Protein AF-A0A5N4C1U3-F1 (afdb_monomer)

Radius of gyration: 29.35 Å; Cα contacts (8 Å, |Δi|>4): 390; chains: 1; bounding box: 48×59×103 Å

Secondary structure (DSSP, 8-state):
-----TT---------PPPPP----------------------------------S--------SS--B---EEEEEEEEEES-TT-----S--THHHHHS-BTTB--SEEEEEEEEEESSTT--SBPPPPGGGTT--PPP---TT-BS-------EEEEEEEEEGGG-TTHHHHHHHH-S-GGG--TT-HHHHHHTEEEEETTB-TT-------TT-EEEEEEEE-SS--S-EEEE-TT--EEETTEEESEEEE-TTEEEEEEEE--S--

Structure (mmCIF, N/CA/C/O backbone):
data_AF-A0A5N4C1U3-F1
#
_entry.id   AF-A0A5N4C1U3-F1
#
loop_
_atom_site.group_PDB
_atom_site.id
_atom_site.type_symbol
_atom_site.label_atom_id
_atom_site.label_alt_id
_atom_site.label_comp_id
_atom_site.label_asym_id
_atom_site.label_entity_id
_atom_site.label_seq_id
_atom_site.pdbx_PDB_ins_code
_atom_site.Cartn_x
_atom_site.Cartn_y
_atom_site.Cartn_z
_atom_site.occupancy
_atom_site.B_iso_or_equiv
_atom_site.auth_seq_id
_atom_site.auth_comp_id
_atom_site.auth_asym_id
_atom_site.auth_atom_id
_atom_site.pdbx_PDB_model_num
ATOM 1 N N . MET A 1 1 ? -7.962 24.337 3.867 1.00 28.17 1 MET A N 1
ATOM 2 C CA . MET A 1 1 ? -8.362 24.777 2.516 1.00 28.17 1 MET A CA 1
ATOM 3 C C . MET A 1 1 ? -7.981 23.642 1.583 1.00 28.17 1 MET A C 1
ATOM 5 O O . MET A 1 1 ? -6.798 23.425 1.372 1.00 28.17 1 MET A O 1
ATOM 9 N N . ARG A 1 2 ? -8.961 22.810 1.222 1.00 26.81 2 ARG A N 1
ATOM 10 C CA . ARG A 1 2 ? -8.793 21.616 0.384 1.00 26.81 2 ARG A CA 1
ATOM 11 C C . ARG A 1 2 ? -8.806 22.108 -1.062 1.00 26.81 2 ARG A C 1
ATOM 13 O O . ARG A 1 2 ? -9.725 22.835 -1.423 1.00 26.81 2 ARG A O 1
ATOM 20 N N . VAL A 1 3 ? -7.782 21.794 -1.847 1.00 34.53 3 VAL A N 1
ATOM 21 C CA . VAL A 1 3 ? -7.851 21.981 -3.300 1.00 34.53 3 VAL A CA 1
ATOM 22 C C . VAL A 1 3 ? -8.666 20.801 -3.812 1.00 34.53 3 VAL A C 1
ATOM 24 O O . VAL A 1 3 ? -8.144 19.702 -3.968 1.00 34.53 3 VAL A O 1
ATOM 27 N N . GLU A 1 4 ? -9.976 20.992 -3.934 1.00 41.28 4 GLU A N 1
ATOM 28 C CA . GLU A 1 4 ? -10.825 20.060 -4.666 1.00 41.28 4 GLU A CA 1
ATOM 29 C C . GLU A 1 4 ? -10.414 20.142 -6.136 1.00 41.28 4 GLU A C 1
ATOM 31 O O . GLU A 1 4 ? -10.378 21.221 -6.726 1.00 41.28 4 GLU A O 1
ATOM 36 N N . VAL A 1 5 ? -10.101 18.995 -6.734 1.00 61.50 5 VAL A N 1
ATOM 37 C CA . VAL A 1 5 ? -9.910 18.834 -8.186 1.00 61.50 5 VAL A CA 1
ATOM 38 C C . VAL A 1 5 ? -11.283 18.880 -8.894 1.00 61.50 5 VAL A C 1
ATOM 40 O O . VAL A 1 5 ? -11.509 18.215 -9.902 1.00 61.50 5 VAL A O 1
ATOM 43 N N . ASP A 1 6 ? -12.231 19.637 -8.334 1.00 56.59 6 ASP A N 1
ATOM 44 C CA . ASP A 1 6 ? -13.615 19.715 -8.783 1.00 56.59 6 ASP A CA 1
ATOM 45 C C . ASP A 1 6 ? -13.677 20.527 -10.076 1.00 56.59 6 ASP A C 1
ATOM 47 O O . ASP A 1 6 ? -13.362 21.718 -10.115 1.00 56.59 6 ASP A O 1
ATOM 51 N N . GLY A 1 7 ? -14.074 19.855 -11.156 1.00 71.94 7 GLY A N 1
ATOM 52 C CA . GLY A 1 7 ? -14.301 20.462 -12.467 1.00 71.94 7 GLY A CA 1
ATOM 53 C C . GLY A 1 7 ? -13.163 20.318 -13.480 1.00 71.94 7 GLY A C 1
ATOM 54 O O . GLY A 1 7 ? -13.304 20.816 -14.595 1.00 71.94 7 GLY A O 1
ATOM 55 N N . MET A 1 8 ? -12.063 19.619 -13.165 1.00 82.94 8 MET A N 1
ATOM 56 C CA . MET A 1 8 ? -11.044 19.248 -14.167 1.00 82.94 8 MET A CA 1
ATOM 57 C C . MET A 1 8 ? -11.461 18.000 -14.963 1.00 82.94 8 MET A C 1
ATOM 59 O O . MET A 1 8 ? -10.734 17.012 -15.038 1.00 82.94 8 MET A O 1
ATOM 63 N N . GLU A 1 9 ? -12.647 18.045 -15.561 1.00 83.06 9 GLU A N 1
ATOM 64 C CA . GLU A 1 9 ? -13.173 17.006 -16.443 1.00 83.06 9 GLU A CA 1
ATOM 65 C C . GLU A 1 9 ? -13.474 17.598 -17.825 1.00 83.06 9 GLU A C 1
ATOM 67 O O . GLU A 1 9 ? -14.007 18.699 -17.954 1.00 83.06 9 GLU A O 1
ATOM 72 N N . ALA A 1 10 ? -13.106 16.882 -18.885 1.00 86.88 10 ALA A N 1
ATOM 73 C CA . ALA A 1 10 ? -13.387 17.287 -20.256 1.00 86.88 10 ALA A CA 1
ATOM 74 C C . ALA A 1 10 ? -13.701 16.058 -21.110 1.00 86.88 10 ALA A C 1
ATOM 76 O O . ALA A 1 10 ? -13.093 14.999 -20.954 1.00 86.88 10 ALA A O 1
ATOM 77 N N . TYR A 1 11 ? -14.642 16.209 -22.041 1.00 88.69 11 TYR A N 1
ATOM 78 C CA . TYR A 1 11 ? -15.015 15.150 -22.973 1.00 88.69 11 TYR A CA 1
ATOM 79 C C . TYR A 1 11 ? -14.155 15.235 -24.232 1.00 88.69 11 TYR A C 1
ATOM 81 O O . TYR A 1 11 ? -14.117 16.269 -24.898 1.00 88.69 11 TYR A O 1
ATOM 89 N N . VAL A 1 12 ? -13.505 14.129 -24.593 1.00 89.50 12 VAL A N 1
ATOM 90 C CA . VAL A 1 12 ? -12.783 13.996 -25.862 1.00 89.50 12 VAL A CA 1
ATOM 91 C C . VAL A 1 12 ? -13.618 13.129 -26.797 1.00 89.50 12 VAL A C 1
ATOM 93 O O . VAL A 1 12 ? -13.840 11.950 -26.525 1.00 89.50 12 VAL A O 1
ATOM 96 N N . LYS A 1 13 ? -14.095 13.712 -27.901 1.00 89.56 13 LYS A N 1
ATOM 97 C CA . LYS A 1 13 ? -14.778 12.978 -28.972 1.00 89.56 13 LYS A CA 1
ATOM 98 C C . LYS A 1 13 ? -13.782 12.696 -30.092 1.00 89.56 13 LYS A C 1
ATOM 100 O O . LYS A 1 13 ? -13.139 13.616 -30.587 1.00 89.56 13 LYS A O 1
ATOM 105 N N . VAL A 1 14 ? -13.667 11.431 -30.480 1.00 89.44 14 VAL A N 1
ATOM 106 C CA . VAL A 1 14 ? -12.820 10.995 -31.594 1.00 89.44 14 VAL A CA 1
ATOM 107 C C . VAL A 1 14 ? -13.739 10.585 -32.737 1.00 89.44 14 VAL A C 1
ATOM 109 O O . VAL A 1 14 ? -14.445 9.585 -32.634 1.00 89.44 14 VAL A O 1
ATOM 112 N N . ASP A 1 15 ? -13.744 11.379 -33.804 1.00 90.00 15 ASP A N 1
ATOM 113 C CA . ASP A 1 15 ? -14.470 11.094 -35.040 1.00 90.00 15 ASP A CA 1
ATOM 114 C C . ASP A 1 15 ? -13.480 10.665 -36.138 1.00 90.00 15 ASP A C 1
ATOM 116 O O . ASP A 1 15 ? -12.300 11.020 -36.104 1.00 90.00 15 ASP A O 1
ATOM 120 N N . SER A 1 16 ? -13.944 9.889 -37.121 1.00 87.12 16 SER A N 1
ATOM 121 C CA . SER A 1 16 ? -13.127 9.526 -38.282 1.00 87.12 16 SER A CA 1
ATOM 122 C C . SER A 1 16 ? -12.869 10.758 -39.148 1.00 87.12 16 SER A C 1
ATOM 124 O O . SER A 1 16 ? -13.790 11.290 -39.770 1.00 87.12 16 SER A O 1
ATOM 126 N N . CYS A 1 17 ? -11.616 11.203 -39.201 1.00 88.12 17 CYS A N 1
ATOM 127 C CA . CYS A 1 17 ? -11.210 12.270 -40.106 1.00 88.12 17 CYS A CA 1
ATOM 128 C C . CYS A 1 17 ? -11.168 11.743 -41.552 1.00 88.12 17 CYS A C 1
ATOM 130 O O . CYS A 1 17 ? -10.644 10.650 -41.777 1.00 88.12 17 CYS A O 1
ATOM 132 N N . PRO A 1 18 ? -11.699 12.485 -42.540 1.00 83.69 18 PRO A N 1
ATOM 133 C CA . PRO A 1 18 ? -11.511 12.140 -43.943 1.00 83.69 18 PRO A CA 1
ATOM 134 C C . PRO A 1 18 ? -10.024 12.242 -44.307 1.00 83.69 18 PRO A C 1
ATOM 136 O O . PRO A 1 18 ? -9.368 13.229 -43.980 1.00 83.69 18 PRO A O 1
ATOM 139 N N . GLU A 1 19 ? -9.497 11.223 -44.983 1.00 79.75 19 GLU A N 1
ATOM 140 C CA . GLU A 1 19 ? -8.141 11.263 -45.534 1.00 79.75 19 GLU A CA 1
ATOM 141 C C . GLU A 1 19 ? -8.098 12.249 -46.710 1.00 79.75 19 GLU A C 1
ATOM 143 O O . GLU A 1 19 ? -8.922 12.168 -47.628 1.00 79.75 19 GLU A O 1
ATOM 148 N N . GLU A 1 20 ? -7.150 13.190 -46.696 1.00 73.38 20 GLU A N 1
ATOM 149 C CA . GLU A 1 20 ? -6.953 14.092 -47.832 1.00 73.38 20 GLU A CA 1
ATOM 150 C C . GLU A 1 20 ? -6.524 13.290 -49.074 1.00 73.38 20 GLU A C 1
ATOM 152 O O . GLU A 1 20 ? -5.587 12.485 -49.009 1.00 73.38 20 GLU A O 1
ATOM 157 N N . PRO A 1 21 ? -7.188 13.477 -50.229 1.00 57.47 21 PRO A N 1
ATOM 158 C CA . PRO A 1 21 ? -6.850 12.737 -51.431 1.00 57.47 21 PRO A CA 1
ATOM 159 C C . PRO A 1 21 ? -5.461 13.144 -51.933 1.00 57.47 21 PRO A C 1
ATOM 161 O O . PRO A 1 21 ? -5.235 14.273 -52.364 1.00 57.47 21 PRO A O 1
ATOM 164 N N . GLN A 1 22 ? -4.537 12.184 -51.939 1.00 55.12 22 GLN A N 1
ATOM 165 C CA . GLN A 1 22 ? -3.232 12.314 -52.583 1.00 55.12 22 GLN A CA 1
ATOM 166 C C . GLN A 1 22 ? -3.423 12.534 -54.095 1.00 55.12 22 GLN A C 1
ATOM 168 O O . GLN A 1 22 ? -3.703 11.596 -54.849 1.00 55.12 22 GLN A O 1
ATOM 173 N N . LEU A 1 23 ? -3.267 13.778 -54.556 1.00 45.66 23 LEU A N 1
ATOM 174 C CA . LEU A 1 23 ? -3.213 14.126 -55.976 1.00 45.66 23 LEU A CA 1
ATOM 175 C C . LEU A 1 23 ? -1.967 13.487 -56.610 1.00 45.66 23 LEU A C 1
ATOM 177 O O . LEU A 1 23 ? -0.874 14.046 -56.600 1.00 45.66 23 LEU A O 1
ATOM 181 N N . ARG A 1 24 ? -2.124 12.296 -57.197 1.00 45.06 24 ARG A N 1
ATOM 182 C CA . ARG A 1 24 ? -1.114 11.720 -58.095 1.00 45.06 24 ARG A CA 1
ATOM 183 C C . ARG A 1 24 ? -1.105 12.505 -59.404 1.00 45.06 24 ARG A C 1
ATOM 185 O O . ARG A 1 24 ? -1.914 12.237 -60.293 1.00 45.06 24 ARG A O 1
ATOM 192 N N . ILE A 1 25 ? -0.169 13.439 -59.539 1.00 46.47 25 ILE A N 1
ATOM 193 C CA . ILE A 1 25 ? 0.163 14.038 -60.834 1.00 46.47 25 ILE A CA 1
ATOM 194 C C . ILE A 1 25 ? 0.703 12.914 -61.734 1.00 46.47 25 ILE A C 1
ATOM 196 O O . ILE A 1 25 ? 1.721 12.288 -61.439 1.00 46.47 25 ILE A O 1
ATOM 200 N N . LYS A 1 26 ? -0.028 12.595 -62.809 1.00 38.81 26 LYS A N 1
ATOM 201 C CA . LYS A 1 26 ? 0.444 11.700 -63.873 1.00 38.81 26 LYS A CA 1
ATOM 202 C C . LYS A 1 26 ? 1.467 12.462 -64.712 1.00 38.81 26 LYS A C 1
ATOM 204 O O . LYS A 1 26 ? 1.088 13.357 -65.459 1.00 38.81 26 LYS A O 1
ATOM 209 N N . ASN A 1 27 ? 2.734 12.068 -64.632 1.00 37.88 27 ASN A N 1
ATOM 210 C CA . ASN A 1 27 ? 3.750 12.515 -65.580 1.00 37.88 27 ASN A CA 1
ATOM 211 C C . ASN A 1 27 ? 3.499 11.834 -66.933 1.00 37.88 27 ASN A C 1
ATOM 213 O O . ASN A 1 27 ? 3.867 10.673 -67.123 1.00 37.88 27 ASN A O 1
ATOM 217 N N . ASN A 1 28 ? 2.859 12.544 -67.862 1.00 32.44 28 ASN A N 1
ATOM 218 C CA . ASN A 1 28 ? 2.955 12.209 -69.278 1.00 32.44 28 ASN A CA 1
ATOM 219 C C . ASN A 1 28 ? 4.316 12.699 -69.777 1.00 32.44 28 ASN A C 1
ATOM 221 O O . ASN A 1 28 ? 4.642 13.875 -69.648 1.00 32.44 28 ASN A O 1
ATOM 225 N N . LYS A 1 29 ? 5.113 11.766 -70.301 1.00 38.59 29 LYS A N 1
ATOM 226 C CA . LYS A 1 29 ? 6.326 12.064 -71.058 1.00 38.59 29 LYS A CA 1
ATOM 227 C C . LYS A 1 29 ? 5.945 12.759 -72.361 1.00 38.59 29 LYS A C 1
ATOM 229 O O . LYS A 1 29 ? 5.239 12.142 -73.152 1.00 38.59 29 LYS A O 1
ATOM 234 N N . GLU A 1 30 ? 6.506 13.934 -72.605 1.00 31.09 30 GLU A N 1
ATOM 235 C CA . GLU A 1 30 ? 6.914 14.357 -73.945 1.00 31.09 30 GLU A CA 1
ATOM 236 C C . GLU A 1 30 ? 8.349 14.891 -73.825 1.00 31.09 30 GLU A C 1
ATOM 238 O O . GLU A 1 30 ? 8.666 15.671 -72.929 1.00 31.09 30 GLU A O 1
ATOM 243 N N . GLU A 1 31 ? 9.231 14.313 -74.639 1.00 37.16 31 GLU A N 1
ATOM 244 C CA . GLU A 1 31 ? 10.640 14.666 -74.791 1.00 37.16 31 GLU A CA 1
ATOM 245 C C . GLU A 1 31 ? 10.731 15.897 -75.694 1.00 37.16 31 GLU A C 1
ATOM 247 O O . GLU A 1 31 ? 10.268 15.820 -76.827 1.00 37.16 31 GLU A O 1
ATOM 252 N N . GLU A 1 32 ? 11.376 16.976 -75.246 1.00 30.56 32 GLU A N 1
ATOM 253 C CA . GLU A 1 32 ? 12.033 17.930 -76.146 1.00 30.56 32 GLU A CA 1
ATOM 254 C C . GLU A 1 32 ? 13.378 18.355 -75.529 1.00 30.56 32 GLU A C 1
ATOM 256 O O . GLU A 1 32 ? 13.440 18.918 -74.435 1.00 30.56 32 GLU A O 1
ATOM 261 N N . ASP A 1 33 ? 14.455 17.994 -76.234 1.00 37.56 33 ASP A N 1
ATOM 262 C CA . ASP A 1 33 ? 15.837 18.447 -76.051 1.00 37.56 33 ASP A CA 1
ATOM 263 C C . ASP A 1 33 ? 15.935 19.970 -76.209 1.00 37.56 33 ASP A C 1
ATOM 265 O O . ASP A 1 33 ? 15.371 20.473 -77.169 1.00 37.56 33 ASP A O 1
ATOM 269 N N . TYR A 1 34 ? 16.705 20.672 -75.362 1.00 33.91 34 TYR A N 1
ATOM 270 C CA . TYR A 1 34 ? 17.645 21.749 -75.743 1.00 33.91 34 TYR A CA 1
ATOM 271 C C . TYR A 1 34 ? 18.548 22.139 -74.549 1.00 33.91 34 TYR A C 1
ATOM 273 O O . TYR A 1 34 ? 18.115 22.192 -73.400 1.00 33.91 34 TYR A O 1
ATOM 281 N N . ASP A 1 35 ? 19.824 22.378 -74.866 1.00 34.12 35 ASP A N 1
ATOM 282 C CA . ASP A 1 35 ? 20.960 22.710 -73.996 1.00 34.12 35 ASP A CA 1
ATOM 283 C C . ASP A 1 35 ? 20.818 24.005 -73.164 1.00 34.12 35 ASP A C 1
ATOM 285 O O . ASP A 1 35 ? 20.274 24.999 -73.638 1.00 34.12 35 ASP A O 1
ATOM 289 N N . GLY A 1 36 ? 21.513 24.035 -72.016 1.00 34.22 36 GLY A N 1
ATOM 290 C CA . GLY A 1 36 ? 22.283 25.216 -71.592 1.00 34.22 36 GLY A CA 1
ATOM 291 C C . GLY A 1 36 ? 21.704 26.123 -70.495 1.00 34.22 36 GLY A C 1
ATOM 292 O O . GLY A 1 36 ? 20.728 26.830 -70.695 1.00 34.22 36 GLY A O 1
ATOM 293 N N . ASP A 1 37 ? 22.454 26.181 -69.391 1.00 31.25 37 ASP A N 1
ATOM 294 C CA . ASP A 1 37 ? 22.725 27.350 -68.539 1.00 31.25 37 ASP A CA 1
ATOM 295 C C . ASP A 1 37 ? 21.648 27.921 -67.584 1.00 31.25 37 ASP A C 1
ATOM 297 O O . ASP A 1 37 ? 20.819 28.759 -67.901 1.00 31.25 37 ASP A O 1
ATOM 301 N N . THR A 1 38 ? 21.807 27.502 -66.326 1.00 40.22 38 THR A N 1
ATOM 302 C CA . THR A 1 38 ? 21.828 28.249 -65.051 1.00 40.22 38 THR A CA 1
ATOM 303 C C . THR A 1 38 ? 21.012 29.543 -64.801 1.00 40.22 38 THR A C 1
ATOM 305 O O . THR A 1 38 ? 21.300 30.607 -65.341 1.00 40.22 38 THR A O 1
ATOM 308 N N . TYR A 1 39 ? 20.202 29.422 -63.731 1.00 39.34 39 TYR A N 1
ATOM 309 C CA . TYR A 1 39 ? 19.549 30.393 -62.824 1.00 39.34 39 TYR A CA 1
ATOM 310 C C . TYR A 1 39 ? 18.286 31.113 -63.323 1.00 39.34 39 TYR A C 1
ATOM 312 O O . TYR A 1 39 ? 18.376 32.057 -64.099 1.00 39.34 39 TYR A O 1
ATOM 320 N N . ASP A 1 40 ? 17.130 30.760 -62.741 1.00 33.25 40 ASP A N 1
ATOM 321 C CA . ASP A 1 40 ? 15.952 31.636 -62.734 1.00 33.25 40 ASP A CA 1
ATOM 322 C C . ASP A 1 40 ? 15.196 31.613 -61.389 1.00 33.25 40 ASP A C 1
ATOM 324 O O . ASP A 1 40 ? 15.279 30.660 -60.608 1.00 33.25 40 ASP A O 1
ATOM 328 N N . SER A 1 41 ? 14.533 32.740 -61.142 1.00 36.09 41 SER A N 1
ATOM 329 C CA . SER A 1 41 ? 13.904 33.263 -59.929 1.00 36.09 41 SER A CA 1
ATOM 330 C C . SER A 1 41 ? 12.659 32.497 -59.456 1.00 36.09 41 SER A C 1
ATOM 332 O O . SER A 1 41 ? 11.854 32.033 -60.254 1.00 36.09 41 SER A O 1
ATOM 334 N N . ASP A 1 42 ? 12.496 32.484 -58.128 1.00 42.84 42 ASP A N 1
ATOM 335 C CA . ASP A 1 42 ? 11.257 32.544 -57.332 1.00 42.84 42 ASP A CA 1
ATOM 336 C C . ASP A 1 42 ? 10.021 31.712 -57.736 1.00 42.84 42 ASP A C 1
ATOM 338 O O . ASP A 1 42 ? 9.252 32.098 -58.611 1.00 42.84 42 ASP A O 1
ATOM 342 N N . MET A 1 43 ? 9.685 30.702 -56.920 1.00 36.75 43 MET A N 1
ATOM 343 C CA . MET A 1 43 ? 8.402 30.694 -56.194 1.00 36.75 43 MET A CA 1
ATOM 344 C C . MET A 1 43 ? 8.333 29.602 -55.116 1.00 36.75 43 MET A C 1
ATOM 346 O O . MET A 1 43 ? 8.891 28.514 -55.247 1.00 36.75 43 MET A O 1
ATOM 350 N N . ASP A 1 44 ? 7.624 29.952 -54.046 1.00 42.97 44 ASP A N 1
ATOM 351 C CA . ASP A 1 44 ? 7.405 29.242 -52.789 1.00 42.97 44 ASP A CA 1
ATOM 352 C C . ASP A 1 44 ? 7.186 27.724 -52.893 1.00 42.97 44 ASP A C 1
ATOM 354 O O . ASP A 1 44 ? 6.201 27.251 -53.462 1.00 42.97 44 ASP A O 1
ATOM 358 N N . VAL A 1 45 ? 8.022 26.956 -52.186 1.00 31.52 45 VAL A N 1
ATOM 359 C CA . VAL A 1 45 ? 7.642 25.614 -51.728 1.00 31.52 45 VAL A CA 1
ATOM 360 C C . VAL A 1 45 ? 7.245 25.714 -50.266 1.00 31.52 45 VAL A C 1
ATOM 362 O O . VAL A 1 45 ? 8.072 25.747 -49.353 1.00 31.52 45 VAL A O 1
ATOM 365 N N . VAL A 1 46 ? 5.932 25.763 -50.073 1.00 30.70 46 VAL A N 1
ATOM 366 C CA . VAL A 1 46 ? 5.258 25.619 -48.792 1.00 30.70 46 VAL A CA 1
ATOM 367 C C . VAL A 1 46 ? 5.654 24.269 -48.188 1.00 30.70 46 VAL A C 1
ATOM 369 O O . VAL A 1 46 ? 5.244 23.212 -48.662 1.00 30.70 46 VAL A O 1
ATOM 372 N N . LYS A 1 47 ? 6.482 24.305 -47.143 1.00 32.94 47 LYS A N 1
ATOM 373 C CA . LYS A 1 47 ? 6.799 23.148 -46.305 1.00 32.94 47 LYS A CA 1
ATOM 374 C C . LYS A 1 47 ? 5.839 23.153 -45.118 1.00 32.94 47 LYS A C 1
ATOM 376 O O . LYS A 1 47 ? 6.009 23.945 -44.197 1.00 32.94 47 LYS A O 1
ATOM 381 N N . PHE A 1 48 ? 4.858 22.260 -45.133 1.00 34.59 48 PHE A N 1
ATOM 382 C CA . PHE A 1 48 ? 4.117 21.881 -43.932 1.00 34.59 48 PHE A CA 1
ATOM 383 C C . PHE A 1 48 ? 4.182 20.366 -43.771 1.00 34.59 48 PHE A C 1
ATOM 385 O O . PHE A 1 48 ? 3.193 19.673 -43.960 1.00 34.59 48 PHE A O 1
ATOM 392 N N . ASP A 1 49 ? 5.356 19.868 -43.392 1.00 41.31 49 ASP A N 1
ATOM 393 C CA . ASP A 1 49 ? 5.417 18.658 -42.580 1.00 41.31 49 ASP A CA 1
ATOM 394 C C . ASP A 1 49 ? 5.587 19.143 -41.144 1.00 41.31 49 ASP A C 1
ATOM 396 O O . ASP A 1 49 ? 6.668 19.560 -40.729 1.00 41.31 49 ASP A O 1
ATOM 400 N N . GLY A 1 50 ? 4.472 19.208 -40.415 1.00 38.06 50 GLY A N 1
ATOM 401 C CA . GLY A 1 50 ? 4.509 19.434 -38.980 1.00 38.06 50 GLY A CA 1
ATOM 402 C C . GLY A 1 50 ? 5.273 18.285 -38.335 1.00 38.06 50 GLY A C 1
ATOM 403 O O . GLY A 1 50 ? 4.851 17.135 -38.436 1.00 38.06 50 GLY A O 1
ATOM 404 N N . ASP A 1 51 ? 6.387 18.610 -37.681 1.00 43.00 51 ASP A N 1
ATOM 405 C CA . ASP A 1 51 ? 7.156 17.724 -36.809 1.00 43.00 51 ASP A CA 1
ATOM 406 C C . ASP A 1 51 ? 6.284 17.249 -35.627 1.00 43.00 51 ASP A C 1
ATOM 408 O O . ASP A 1 51 ? 6.443 17.671 -34.483 1.00 43.00 51 ASP A O 1
ATOM 412 N N . SER A 1 52 ? 5.340 16.341 -35.871 1.00 45.75 52 SER A N 1
ATOM 413 C CA . SER A 1 52 ? 4.927 15.395 -34.846 1.00 45.75 52 SER A CA 1
ATOM 414 C C . SER A 1 52 ? 5.932 14.258 -34.914 1.00 45.75 52 SER A C 1
ATOM 416 O O . SER A 1 52 ? 5.857 13.415 -35.812 1.00 45.75 52 SER A O 1
ATOM 418 N N . ALA A 1 53 ? 6.908 14.264 -34.004 1.00 46.03 53 ALA A N 1
ATOM 419 C CA . ALA A 1 53 ? 7.793 13.124 -33.815 1.00 46.03 53 ALA A CA 1
ATOM 420 C C . ALA A 1 53 ? 6.934 11.843 -33.835 1.00 46.03 53 ALA A C 1
ATOM 422 O O . ALA A 1 53 ? 5.949 11.778 -33.088 1.00 46.03 53 ALA A O 1
ATOM 423 N N . PRO A 1 54 ? 7.230 10.856 -34.703 1.00 45.75 54 PRO A N 1
ATOM 424 C CA . PRO A 1 54 ? 6.456 9.625 -34.731 1.00 45.75 54 PRO A CA 1
ATOM 425 C C . PRO A 1 54 ? 6.462 9.029 -33.320 1.00 45.75 54 PRO A C 1
ATOM 427 O O . PRO A 1 54 ? 7.464 9.192 -32.611 1.00 45.75 54 PRO A O 1
ATOM 430 N N . PRO A 1 55 ? 5.382 8.357 -32.878 1.00 41.62 55 PRO A N 1
ATOM 431 C CA . PRO A 1 55 ? 5.367 7.738 -31.563 1.00 41.62 55 PRO A CA 1
ATOM 432 C C . PRO A 1 55 ? 6.615 6.862 -31.442 1.00 41.62 55 PRO A C 1
ATOM 434 O O . PRO A 1 55 ? 6.794 5.903 -32.192 1.00 41.62 55 PRO A O 1
ATOM 437 N N . PHE A 1 56 ? 7.510 7.225 -30.520 1.00 45.88 56 PHE A N 1
ATOM 438 C CA . PHE A 1 56 ? 8.842 6.619 -30.406 1.00 45.88 56 PHE A CA 1
ATOM 439 C C . PHE A 1 56 ? 8.795 5.154 -29.939 1.00 45.88 56 PHE A C 1
ATOM 441 O O . PHE A 1 56 ? 9.826 4.505 -29.774 1.00 45.88 56 PHE A O 1
ATOM 448 N N . ILE A 1 57 ? 7.597 4.593 -29.774 1.00 42.69 57 ILE A N 1
ATOM 449 C CA . ILE A 1 57 ? 7.384 3.164 -29.607 1.00 42.69 57 ILE A CA 1
ATOM 450 C C . ILE A 1 57 ? 7.286 2.535 -31.002 1.00 42.69 57 ILE A C 1
ATOM 452 O O . ILE A 1 57 ? 6.215 2.146 -31.467 1.00 42.69 57 ILE A O 1
ATOM 456 N N . GLN A 1 58 ? 8.427 2.399 -31.682 1.00 39.16 58 GLN A N 1
ATOM 457 C CA . GLN A 1 58 ? 8.532 1.411 -32.752 1.00 39.16 58 GLN A CA 1
ATOM 458 C C . GLN A 1 58 ? 8.437 0.025 -32.109 1.00 39.16 58 GLN A C 1
ATOM 460 O O . GLN A 1 58 ? 9.450 -0.570 -31.737 1.00 39.16 58 GLN A O 1
ATOM 465 N N . ILE A 1 59 ? 7.217 -0.503 -31.985 1.00 44.00 59 ILE A N 1
ATOM 466 C CA . ILE A 1 59 ? 6.999 -1.927 -31.737 1.00 44.00 59 ILE A CA 1
ATOM 467 C C . ILE A 1 59 ? 7.481 -2.645 -33.000 1.00 44.00 59 ILE A C 1
ATOM 469 O O . ILE A 1 59 ? 6.704 -2.953 -33.902 1.00 44.00 59 ILE A O 1
ATOM 473 N N . ARG A 1 60 ? 8.792 -2.890 -33.110 1.00 42.56 60 ARG A N 1
ATOM 474 C CA . ARG A 1 60 ? 9.273 -3.937 -34.006 1.00 42.56 60 ARG A CA 1
ATOM 475 C C . ARG A 1 60 ? 8.643 -5.199 -33.457 1.00 42.56 60 ARG A C 1
ATOM 477 O O . ARG A 1 60 ? 8.939 -5.582 -32.330 1.00 42.56 60 ARG A O 1
ATOM 484 N N . SER A 1 61 ? 7.717 -5.768 -34.213 1.00 44.31 61 SER A N 1
ATOM 485 C CA . SER A 1 61 ? 6.986 -6.985 -33.896 1.00 44.31 61 SER A CA 1
ATOM 486 C C . SER A 1 61 ? 7.944 -8.171 -33.776 1.00 44.31 61 SER A C 1
ATOM 488 O O . SER A 1 61 ? 7.961 -9.084 -34.590 1.00 44.31 61 SER A O 1
ATOM 490 N N . VAL A 1 62 ? 8.727 -8.205 -32.703 1.00 48.16 62 VAL A N 1
ATOM 491 C CA . VAL A 1 62 ? 9.223 -9.449 -32.130 1.00 48.16 62 VAL A CA 1
ATOM 492 C C . VAL A 1 62 ? 8.107 -9.941 -31.216 1.00 48.16 62 VAL A C 1
ATOM 494 O O . VAL A 1 62 ? 8.250 -10.013 -30.001 1.00 48.16 62 VAL A O 1
ATOM 497 N N . ALA A 1 63 ? 6.939 -10.201 -31.810 1.00 49.75 63 ALA A N 1
ATOM 498 C CA . ALA A 1 63 ? 5.890 -10.927 -31.120 1.00 49.75 63 ALA A CA 1
ATOM 499 C C . ALA A 1 63 ? 6.516 -12.241 -30.641 1.00 49.75 63 ALA A C 1
ATOM 501 O O . ALA A 1 63 ? 7.185 -12.928 -31.426 1.00 49.75 63 ALA A O 1
ATOM 502 N N . LYS A 1 64 ? 6.348 -12.578 -29.356 1.00 53.03 64 LYS A N 1
ATOM 503 C CA . LYS A 1 64 ? 6.697 -13.912 -28.858 1.00 53.03 64 LYS A CA 1
ATOM 504 C C . LYS A 1 64 ? 6.138 -14.933 -29.847 1.00 53.03 64 LYS A C 1
ATOM 506 O O . LYS A 1 64 ? 4.949 -14.909 -30.152 1.00 53.03 64 LYS A O 1
ATOM 511 N N . LYS A 1 65 ? 6.992 -15.829 -30.359 1.00 59.81 65 LYS A N 1
ATOM 512 C CA . LYS A 1 65 ? 6.577 -16.866 -31.326 1.00 59.81 65 LYS A CA 1
ATOM 513 C C . LYS A 1 65 ? 5.405 -17.710 -30.808 1.00 59.81 65 LYS A C 1
ATOM 515 O O . LYS A 1 65 ? 4.648 -18.241 -31.613 1.00 59.81 65 LYS A O 1
ATOM 520 N N . HIS A 1 66 ? 5.257 -17.809 -29.484 1.00 65.44 66 HIS A N 1
ATOM 521 C CA . HIS A 1 66 ? 4.159 -18.494 -28.815 1.00 65.44 66 HIS A CA 1
ATOM 522 C C . HIS A 1 66 ? 3.678 -17.657 -27.619 1.00 65.44 66 HIS A C 1
ATOM 524 O O . HIS A 1 66 ? 4.435 -17.532 -26.652 1.00 65.44 66 HIS A O 1
ATOM 530 N N . PRO A 1 67 ? 2.463 -17.083 -27.660 1.00 64.50 67 PRO A N 1
ATOM 531 C CA . PRO A 1 67 ? 1.871 -16.462 -26.482 1.00 64.50 67 PRO A CA 1
ATOM 532 C C . PRO A 1 67 ? 1.625 -17.544 -25.427 1.00 64.50 67 PRO A C 1
ATOM 534 O O . PRO A 1 67 ? 1.125 -18.627 -25.744 1.00 64.50 67 PRO A O 1
ATOM 537 N N . LYS A 1 68 ? 2.005 -17.277 -24.176 1.00 66.94 68 LYS A N 1
ATOM 538 C CA . LYS A 1 68 ? 1.802 -18.214 -23.066 1.00 66.94 68 LYS A CA 1
ATOM 539 C C . LYS A 1 68 ? 0.638 -17.738 -22.203 1.00 66.94 68 LYS A C 1
ATOM 541 O O . LYS A 1 68 ? 0.665 -16.619 -21.701 1.00 66.94 68 LYS A O 1
ATOM 546 N N . THR A 1 69 ? -0.358 -18.597 -22.015 1.00 71.38 69 THR A N 1
ATOM 547 C CA . THR A 1 69 ? -1.439 -18.376 -21.047 1.00 71.38 69 THR A CA 1
ATOM 548 C C . THR A 1 69 ? -1.000 -18.902 -19.689 1.00 71.38 69 THR A C 1
ATOM 550 O O . THR A 1 69 ? -0.556 -20.047 -19.587 1.00 71.38 69 THR A O 1
ATOM 553 N N . TRP A 1 70 ? -1.124 -18.078 -18.653 1.00 70.44 70 TRP A N 1
ATOM 554 C CA . TRP A 1 70 ? -0.913 -18.498 -17.271 1.00 70.44 70 TRP A CA 1
ATOM 555 C C . TRP A 1 70 ? -2.225 -18.396 -16.503 1.00 70.44 70 TRP A C 1
ATOM 557 O O . TRP A 1 70 ? -3.035 -17.512 -16.769 1.00 70.44 70 TRP A O 1
ATOM 567 N N . VAL A 1 71 ? -2.443 -19.329 -15.579 1.00 77.62 71 VAL A N 1
ATOM 568 C CA . VAL A 1 71 ? -3.672 -19.422 -14.785 1.00 77.62 71 VAL A CA 1
ATOM 569 C C . VAL A 1 71 ? -3.326 -19.130 -13.334 1.00 77.62 71 VAL A C 1
ATOM 571 O O . VAL A 1 71 ? -2.377 -19.711 -12.813 1.00 77.62 71 VAL A O 1
ATOM 574 N N . HIS A 1 72 ? -4.096 -18.235 -12.716 1.00 81.12 72 HIS A N 1
ATOM 575 C CA . HIS A 1 72 ? -3.917 -17.786 -11.336 1.00 81.12 72 HIS A CA 1
ATOM 576 C C . HIS A 1 72 ? -5.233 -17.871 -10.597 1.00 81.12 72 HIS A C 1
ATOM 578 O O . HIS A 1 72 ? -6.264 -17.427 -11.106 1.00 81.12 72 HIS A O 1
ATOM 584 N N . TYR A 1 73 ? -5.184 -18.412 -9.388 1.00 87.75 73 TYR A N 1
ATOM 585 C CA . TYR A 1 73 ? -6.343 -18.534 -8.520 1.00 87.75 73 TYR A CA 1
ATOM 586 C C . TYR A 1 73 ? -6.174 -17.525 -7.395 1.00 87.75 73 TYR A C 1
ATOM 588 O O . TYR A 1 73 ? -5.345 -17.703 -6.510 1.00 87.75 73 TYR A O 1
ATOM 596 N N . ILE A 1 74 ? -6.906 -16.416 -7.469 1.00 91.06 74 ILE A N 1
ATOM 597 C CA . ILE A 1 74 ? -6.809 -15.329 -6.494 1.00 91.06 74 ILE A CA 1
ATOM 598 C C . ILE A 1 74 ? -8.173 -15.154 -5.847 1.00 91.06 74 ILE A C 1
ATOM 600 O O . ILE A 1 74 ? -9.178 -15.012 -6.544 1.00 91.06 74 ILE A O 1
ATOM 604 N N . ALA A 1 75 ? -8.200 -15.149 -4.520 1.00 92.88 75 ALA A N 1
ATOM 605 C CA . ALA A 1 75 ? -9.398 -14.879 -3.740 1.00 92.88 75 ALA A CA 1
ATOM 606 C C . ALA A 1 75 ? -9.171 -13.689 -2.805 1.00 92.88 75 ALA A C 1
ATOM 608 O O . ALA A 1 75 ? -8.045 -13.417 -2.384 1.00 92.88 75 ALA A O 1
ATOM 609 N N . ALA A 1 76 ? -10.248 -12.968 -2.502 1.00 94.12 76 ALA A N 1
ATOM 610 C CA . ALA A 1 76 ? -10.247 -11.936 -1.478 1.00 94.12 76 ALA A CA 1
ATOM 611 C C . ALA A 1 76 ? -10.593 -12.585 -0.132 1.00 94.12 76 ALA A C 1
ATOM 613 O O . ALA A 1 76 ? -11.649 -13.205 -0.009 1.00 94.12 76 ALA A O 1
ATOM 614 N N . GLU A 1 77 ? -9.711 -12.456 0.856 1.00 92.75 77 GLU A N 1
ATOM 615 C CA . GLU A 1 77 ? -9.876 -13.074 2.172 1.00 92.75 77 GLU A CA 1
ATOM 616 C C . GLU A 1 77 ? -9.771 -12.057 3.292 1.00 92.75 77 GLU A C 1
ATOM 618 O O . GLU A 1 77 ? -8.930 -11.158 3.255 1.00 92.75 77 GLU A O 1
ATOM 623 N N . GLU A 1 78 ? -10.619 -12.225 4.301 1.00 95.12 78 GLU A N 1
ATOM 624 C CA . GLU A 1 78 ? -10.594 -11.411 5.508 1.00 95.12 78 GLU A CA 1
ATOM 625 C C . GLU A 1 78 ? -9.530 -11.935 6.476 1.00 95.12 78 GLU A C 1
ATOM 627 O O . GLU A 1 78 ? -9.529 -13.111 6.840 1.00 95.12 78 GLU A O 1
ATOM 632 N N . GLU A 1 79 ? -8.635 -11.059 6.920 1.00 92.56 79 GLU A N 1
ATOM 633 C CA . GLU A 1 79 ? -7.546 -11.388 7.834 1.00 92.56 79 GLU A CA 1
ATOM 634 C C . GLU A 1 79 ? -7.284 -10.229 8.800 1.00 92.56 79 GLU A C 1
ATOM 636 O O . GLU A 1 79 ? -7.449 -9.053 8.462 1.00 92.56 79 GLU A O 1
ATOM 641 N N . ASP A 1 80 ? -6.858 -10.562 10.018 1.00 94.69 80 ASP A N 1
ATOM 642 C CA . ASP A 1 80 ? -6.387 -9.569 10.977 1.00 94.69 80 ASP A CA 1
ATOM 643 C C . ASP A 1 80 ? -4.964 -9.146 10.606 1.00 94.69 80 ASP A C 1
ATOM 645 O O . ASP A 1 80 ? -4.007 -9.907 10.758 1.00 94.69 80 ASP A O 1
ATOM 649 N N . TRP A 1 81 ? -4.824 -7.915 10.134 1.00 95.12 81 TRP A N 1
ATOM 650 C CA . TRP A 1 81 ? -3.556 -7.322 9.754 1.00 95.12 81 TRP A CA 1
ATOM 651 C C . TRP A 1 81 ? -2.923 -6.580 10.934 1.00 95.12 81 TRP A C 1
ATOM 653 O O . TRP A 1 81 ? -3.536 -5.685 11.520 1.00 95.12 81 TRP A O 1
ATOM 663 N N . ASP A 1 82 ? -1.685 -6.939 11.276 1.00 93.88 82 ASP A N 1
ATOM 664 C CA . ASP A 1 82 ? -0.855 -6.202 12.232 1.00 93.88 82 ASP A CA 1
ATOM 665 C C . ASP A 1 82 ? 0.136 -5.326 11.464 1.00 93.88 82 ASP A C 1
ATOM 667 O O . ASP A 1 82 ? 1.023 -5.831 10.777 1.00 93.88 82 ASP A O 1
ATOM 671 N N . TYR A 1 83 ? -0.001 -4.008 11.595 1.00 92.94 83 TYR A N 1
ATOM 672 C CA . TYR A 1 83 ? 0.880 -3.048 10.931 1.00 92.94 83 TYR A CA 1
ATOM 673 C C . TYR A 1 83 ? 2.308 -3.036 11.503 1.00 92.94 83 TYR A C 1
ATOM 675 O O . TYR A 1 83 ? 3.235 -2.563 10.840 1.00 92.94 83 TYR A O 1
ATOM 683 N N . ALA A 1 84 ? 2.511 -3.518 12.732 1.00 91.38 84 ALA A N 1
ATOM 684 C CA . ALA A 1 84 ? 3.803 -3.465 13.409 1.00 91.38 84 ALA A CA 1
ATOM 685 C C . ALA A 1 84 ? 4.109 -4.751 14.197 1.00 91.38 84 ALA A C 1
ATOM 687 O O . ALA A 1 84 ? 4.238 -4.707 15.429 1.00 91.38 84 ALA A O 1
ATOM 688 N N . PRO A 1 85 ? 4.272 -5.898 13.510 1.00 88.38 85 PRO A N 1
ATOM 689 C CA . PRO A 1 85 ? 4.477 -7.192 14.161 1.00 88.38 85 PRO A CA 1
ATOM 690 C C . PRO A 1 85 ? 5.827 -7.281 14.890 1.00 88.38 85 PRO A C 1
ATOM 692 O O . PRO A 1 85 ? 5.928 -7.932 15.928 1.00 88.38 85 PRO A O 1
ATOM 695 N N . SER A 1 86 ? 6.861 -6.604 14.384 1.00 80.00 86 SER A N 1
ATOM 696 C CA . SER A 1 86 ? 8.217 -6.594 14.954 1.00 80.00 86 SER A CA 1
ATOM 697 C C . SER A 1 86 ? 8.446 -5.478 15.980 1.00 80.00 86 SER A C 1
ATOM 699 O O . SER A 1 86 ? 9.453 -5.482 16.688 1.00 80.00 86 SER A O 1
ATOM 701 N N . SER A 1 87 ? 7.513 -4.529 16.119 1.00 70.88 87 SER A N 1
ATOM 702 C CA . SER A 1 87 ? 7.667 -3.429 17.067 1.00 70.88 87 SER A CA 1
ATOM 703 C C . SER A 1 87 ? 7.207 -3.807 18.472 1.00 70.88 87 SER A C 1
ATOM 705 O O . SER A 1 87 ? 6.021 -4.035 18.719 1.00 70.88 87 SER A O 1
ATOM 707 N N . LEU A 1 88 ? 8.106 -3.697 19.446 1.00 64.00 88 LEU A N 1
ATOM 708 C CA . LEU A 1 88 ? 7.727 -3.675 20.859 1.00 64.00 88 LEU A CA 1
ATOM 709 C C . LEU A 1 88 ? 6.939 -2.385 21.160 1.00 64.00 88 LEU A C 1
ATOM 711 O O . LEU A 1 88 ? 7.258 -1.317 20.631 1.00 64.00 88 LEU A O 1
ATOM 715 N N . THR A 1 89 ? 5.867 -2.478 21.952 1.00 57.16 89 THR A N 1
ATOM 716 C CA . THR A 1 89 ? 5.149 -1.306 22.485 1.00 57.16 89 THR A CA 1
ATOM 717 C C . THR A 1 89 ? 6.107 -0.518 23.380 1.00 57.16 89 THR A C 1
ATOM 719 O O . THR A 1 89 ? 6.450 -0.987 24.465 1.00 57.16 89 THR A O 1
ATOM 722 N N . SER A 1 90 ? 6.567 0.656 22.947 1.00 53.97 90 SER A N 1
ATOM 723 C CA . SER A 1 90 ? 7.343 1.558 23.804 1.00 53.97 90 SER A CA 1
ATOM 724 C C . SER A 1 90 ? 6.403 2.371 24.697 1.00 53.97 90 SER A C 1
ATOM 726 O O . SER A 1 90 ? 5.395 2.895 24.220 1.00 53.97 90 SER A O 1
ATOM 728 N N . SER A 1 91 ? 6.753 2.499 25.979 1.00 55.03 91 SER A N 1
ATOM 729 C CA . SER A 1 91 ? 6.043 3.309 26.981 1.00 55.03 91 SER A CA 1
ATOM 730 C C . SER A 1 91 ? 6.257 4.818 26.836 1.00 55.03 91 SER A C 1
ATOM 732 O O . SER A 1 91 ? 5.651 5.589 27.574 1.00 55.03 91 SER A O 1
ATOM 734 N N . ASP A 1 92 ? 7.128 5.249 25.926 1.00 52.88 92 ASP A N 1
ATOM 735 C CA . ASP A 1 92 ? 7.468 6.658 25.773 1.00 52.88 92 ASP A CA 1
ATOM 736 C C . ASP A 1 92 ? 6.472 7.381 24.873 1.00 52.88 92 ASP A C 1
ATOM 738 O O . ASP A 1 92 ? 6.009 6.822 23.876 1.00 52.88 92 ASP A O 1
ATOM 742 N N . GLY A 1 93 ? 6.200 8.649 25.201 1.00 60.06 93 GLY A N 1
ATOM 743 C CA . GLY A 1 93 ? 5.345 9.601 24.474 1.00 60.06 93 GLY A CA 1
ATOM 744 C C . GLY A 1 93 ? 5.805 9.946 23.049 1.00 60.06 93 GLY A C 1
ATOM 745 O O . GLY A 1 93 ? 5.594 11.055 22.571 1.00 60.06 93 GLY A O 1
ATOM 746 N N . SER A 1 94 ? 6.454 9.003 22.371 1.00 71.44 94 SER A N 1
ATOM 747 C CA . SER A 1 94 ? 6.723 9.005 20.945 1.00 71.44 94 SER A CA 1
ATOM 748 C C . SER A 1 94 ? 5.413 8.970 20.164 1.00 71.44 94 SER A C 1
ATOM 750 O O . SER A 1 94 ? 4.482 8.238 20.513 1.00 71.44 94 SER A O 1
ATOM 752 N N . TYR A 1 95 ? 5.375 9.710 19.057 1.00 79.00 95 TYR A N 1
ATOM 753 C CA . TYR A 1 95 ? 4.303 9.707 18.060 1.00 79.00 95 TYR A CA 1
ATOM 754 C C . TYR A 1 95 ? 3.851 8.290 17.653 1.00 79.00 95 TYR A C 1
ATOM 756 O O . TYR A 1 95 ? 2.675 8.071 17.394 1.00 79.00 95 TYR A O 1
ATOM 764 N N . LYS A 1 96 ? 4.751 7.299 17.694 1.00 84.69 96 LYS A N 1
ATOM 765 C CA . LYS A 1 96 ? 4.474 5.876 17.440 1.00 84.69 96 LYS A CA 1
ATOM 766 C C . LYS A 1 96 ? 3.418 5.271 18.377 1.00 84.69 96 LYS A C 1
ATOM 768 O O . LYS A 1 96 ? 2.633 4.422 17.960 1.00 84.69 96 LYS A O 1
ATOM 773 N N . SER A 1 97 ? 3.374 5.715 19.634 1.00 84.69 97 SER A N 1
ATOM 774 C CA . SER A 1 97 ? 2.411 5.231 20.634 1.00 84.69 97 SER A CA 1
ATOM 775 C C . SER A 1 97 ? 0.964 5.601 20.296 1.00 84.69 97 SER A C 1
ATOM 777 O O . SER A 1 97 ? 0.055 4.857 20.657 1.00 84.69 97 SER A O 1
ATOM 779 N N . LEU A 1 98 ? 0.749 6.707 19.572 1.00 86.19 98 LEU A N 1
ATOM 780 C CA . LEU A 1 98 ? -0.577 7.144 19.130 1.00 86.19 98 LEU A CA 1
ATOM 781 C C . LEU A 1 98 ? -1.228 6.107 18.208 1.00 86.19 98 LEU A C 1
ATOM 783 O O . LEU A 1 98 ? -2.406 5.814 18.370 1.00 86.19 98 LEU A O 1
ATOM 787 N N . TYR A 1 99 ? -0.441 5.534 17.297 1.00 87.75 99 TYR A N 1
ATOM 788 C CA . TYR A 1 99 ? -0.914 4.599 16.276 1.00 87.75 99 TYR A CA 1
ATOM 789 C C . TYR A 1 99 ? -0.824 3.134 16.721 1.00 87.75 99 TYR A C 1
ATOM 791 O O . TYR A 1 99 ? -1.636 2.318 16.309 1.00 87.75 99 TYR A O 1
ATOM 799 N N . LEU A 1 100 ? 0.167 2.760 17.544 1.00 88.12 100 LEU A N 1
ATOM 800 C CA . LEU A 1 100 ? 0.427 1.344 17.846 1.00 88.12 100 LEU A CA 1
ATOM 801 C C . LEU A 1 100 ? -0.157 0.828 19.158 1.00 88.12 100 LEU A C 1
ATOM 803 O O . LEU A 1 100 ? -0.325 -0.390 19.293 1.00 88.12 100 LEU A O 1
ATOM 807 N N . ASN A 1 101 ? -0.384 1.700 20.141 1.00 87.31 101 ASN A N 1
ATOM 808 C CA . ASN 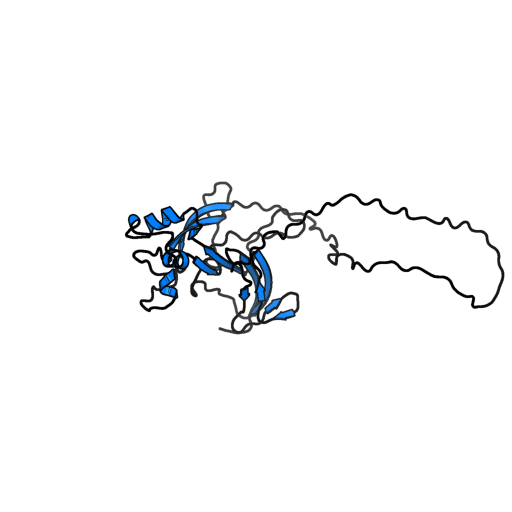A 1 101 ? -0.820 1.267 21.462 1.00 87.31 101 ASN A CA 1
ATOM 809 C C . ASN A 1 101 ? -2.346 1.234 21.528 1.00 87.31 101 ASN A C 1
ATOM 811 O O . ASN A 1 101 ? -3.021 2.219 21.233 1.00 87.31 101 ASN A O 1
ATOM 815 N N . ASN A 1 102 ? -2.877 0.105 21.987 1.00 86.25 102 ASN A N 1
ATOM 816 C CA . ASN A 1 102 ? -4.286 -0.020 22.323 1.00 86.25 102 ASN A CA 1
ATOM 817 C C . ASN A 1 102 ? -4.591 0.881 23.528 1.00 86.25 102 ASN A C 1
ATOM 819 O O . ASN A 1 102 ? -3.869 0.867 24.528 1.00 86.25 102 ASN A O 1
ATOM 823 N N . GLY A 1 103 ? -5.663 1.660 23.432 1.00 81.06 103 GLY A N 1
ATOM 824 C CA . GLY A 1 1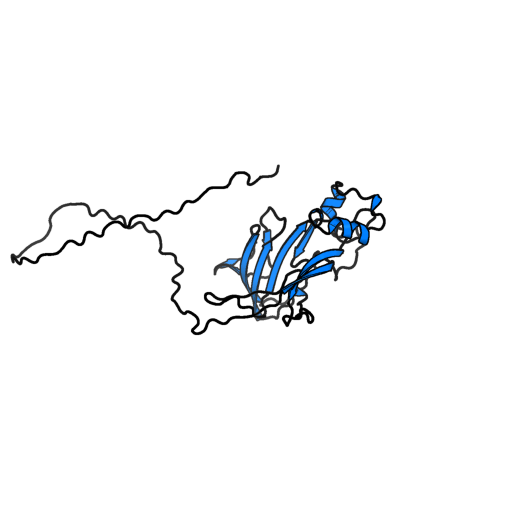03 ? -6.099 2.579 24.480 1.00 81.06 103 GLY A CA 1
ATOM 825 C C . GLY A 1 103 ? -7.613 2.530 24.680 1.00 81.06 103 GLY A C 1
ATOM 826 O O . GLY A 1 103 ? -8.311 1.854 23.926 1.00 81.06 103 GLY A O 1
ATOM 827 N N . PRO A 1 104 ? -8.156 3.269 25.665 1.00 82.00 104 PRO A N 1
ATOM 828 C CA . PRO A 1 104 ? -9.601 3.310 25.916 1.00 82.00 104 PRO A CA 1
ATOM 829 C C . PRO A 1 104 ? -10.416 3.765 24.698 1.00 82.00 104 PRO A C 1
ATOM 831 O O . PRO A 1 104 ? -11.554 3.344 24.529 1.00 82.00 104 PRO A O 1
ATOM 834 N N . GLN A 1 105 ? -9.814 4.610 23.858 1.00 84.00 105 GLN A N 1
ATOM 835 C CA . GLN A 1 105 ? -10.392 5.169 22.638 1.00 84.00 105 GLN A CA 1
ATOM 836 C C . GLN A 1 105 ? -9.456 4.962 21.439 1.00 84.00 105 GLN A C 1
ATOM 838 O O . GLN A 1 105 ? -9.411 5.802 20.558 1.00 84.00 105 GLN A O 1
ATOM 843 N N . ARG A 1 106 ? -8.630 3.906 21.411 1.00 88.62 106 ARG A N 1
ATOM 844 C CA . ARG A 1 106 ? -7.695 3.663 20.294 1.00 88.62 106 ARG A CA 1
ATOM 845 C C . ARG A 1 106 ? -7.617 2.181 19.972 1.00 88.62 106 ARG A C 1
ATOM 847 O O . ARG A 1 106 ? -7.349 1.381 20.870 1.00 88.62 106 ARG A O 1
ATOM 854 N N . ILE A 1 107 ? -7.808 1.839 18.695 1.00 89.31 107 ILE A N 1
ATOM 855 C CA . ILE A 1 107 ? -7.725 0.454 18.204 1.00 89.31 107 ILE A CA 1
ATOM 856 C C . ILE A 1 107 ? -6.285 -0.059 18.329 1.00 89.31 107 ILE A C 1
ATOM 858 O O . ILE A 1 107 ? -6.058 -1.178 18.789 1.00 89.31 107 ILE A O 1
ATOM 862 N N . GLY A 1 108 ? -5.307 0.788 18.004 1.00 89.50 108 GLY A N 1
ATOM 863 C CA . GLY A 1 108 ? -3.888 0.454 18.066 1.00 89.50 108 GLY A CA 1
ATOM 864 C C . GLY A 1 108 ? -3.406 -0.137 16.746 1.00 89.50 108 GLY A C 1
ATOM 865 O O . GLY A 1 108 ? -3.722 0.386 15.685 1.00 89.50 108 GLY A O 1
ATOM 866 N N . ARG A 1 109 ? -2.621 -1.219 16.803 1.00 91.31 109 ARG A N 1
ATOM 867 C CA . ARG A 1 109 ? -1.862 -1.731 15.643 1.00 91.31 109 ARG A CA 1
ATOM 868 C C . ARG A 1 109 ? -2.568 -2.774 14.763 1.00 91.31 109 ARG A C 1
ATOM 870 O O . ARG A 1 109 ? -2.075 -3.045 13.670 1.00 91.31 109 ARG A O 1
ATOM 877 N N . LYS A 1 110 ? -3.634 -3.420 15.254 1.00 93.75 110 LYS A N 1
ATOM 878 C CA . LYS A 1 110 ? -4.285 -4.561 14.581 1.00 93.75 110 LYS A CA 1
ATOM 879 C C . LYS A 1 110 ? -5.662 -4.183 14.065 1.00 93.75 110 LYS A C 1
ATOM 881 O O . LYS A 1 110 ? -6.477 -3.686 14.835 1.00 93.75 110 LYS A O 1
ATOM 886 N N . TYR A 1 111 ? -5.917 -4.482 12.797 1.00 95.38 111 TYR A N 1
ATOM 887 C CA . TYR A 1 111 ? -7.193 -4.228 12.134 1.00 95.38 111 TYR A CA 1
ATOM 888 C C . TYR A 1 111 ? -7.565 -5.425 11.282 1.00 95.38 111 TYR A C 1
ATOM 890 O O . TYR A 1 111 ? -6.730 -5.972 10.568 1.00 95.38 111 TYR A O 1
ATOM 898 N N . LYS A 1 112 ? -8.835 -5.804 11.302 1.00 96.50 112 LYS A N 1
ATOM 899 C CA . LYS A 1 112 ? -9.397 -6.711 10.315 1.00 96.50 112 LYS A CA 1
ATOM 900 C C . LYS A 1 112 ? -9.484 -6.002 8.970 1.00 96.50 112 LYS A C 1
ATOM 902 O O . LYS A 1 112 ? -10.023 -4.894 8.882 1.00 96.50 112 LYS A O 1
ATOM 907 N N . LYS A 1 113 ? -8.945 -6.650 7.941 1.00 95.38 113 LYS A N 1
ATOM 908 C CA . LYS A 1 113 ? -8.887 -6.164 6.561 1.00 95.38 113 LYS A CA 1
ATOM 909 C C . LYS A 1 113 ? -9.184 -7.301 5.593 1.00 95.38 113 LYS A C 1
ATOM 911 O O . LYS A 1 113 ? -9.223 -8.461 5.982 1.00 95.38 113 LYS A O 1
ATOM 916 N N . VAL A 1 114 ? -9.353 -6.959 4.320 1.00 94.81 114 VAL A N 1
ATOM 917 C CA . VAL A 1 114 ? -9.434 -7.925 3.222 1.00 94.81 114 VAL A CA 1
ATOM 918 C C . VAL A 1 114 ? -8.176 -7.832 2.361 1.00 94.81 114 VAL A C 1
ATOM 920 O O . VAL A 1 114 ? -7.701 -6.732 2.070 1.00 94.81 114 VAL A O 1
ATOM 923 N N . ARG A 1 115 ? -7.615 -8.978 1.974 1.00 93.06 115 ARG A N 1
ATOM 924 C CA . ARG A 1 115 ? -6.399 -9.090 1.157 1.00 93.06 115 ARG A CA 1
ATOM 925 C C . ARG A 1 115 ? -6.617 -10.038 -0.012 1.00 93.06 115 ARG A C 1
ATOM 927 O O . ARG A 1 115 ? -7.413 -10.966 0.077 1.00 93.06 115 ARG A O 1
ATOM 934 N N . PHE A 1 116 ? -5.877 -9.823 -1.095 1.00 92.19 116 PHE A N 1
ATOM 935 C CA . PHE A 1 116 ? -5.829 -10.769 -2.207 1.00 92.19 116 PHE A CA 1
ATOM 936 C C . PHE A 1 116 ? -4.798 -11.856 -1.917 1.00 92.19 116 PHE A C 1
ATOM 938 O O . PHE A 1 116 ? -3.615 -11.562 -1.763 1.00 92.19 116 PHE A O 1
ATOM 945 N N . ILE A 1 117 ? -5.246 -13.106 -1.864 1.00 90.44 117 ILE A N 1
ATOM 946 C CA . ILE A 1 117 ? -4.414 -14.275 -1.583 1.00 90.44 117 ILE A CA 1
ATOM 947 C C . ILE A 1 117 ? -4.373 -15.162 -2.825 1.00 90.44 117 ILE A C 1
ATOM 949 O O . ILE A 1 117 ? -5.413 -15.445 -3.424 1.00 90.44 117 ILE A O 1
ATOM 953 N N . ALA A 1 118 ? -3.169 -15.588 -3.208 1.00 89.69 118 ALA A N 1
ATOM 954 C CA . ALA A 1 118 ? -2.972 -16.561 -4.274 1.00 89.69 118 ALA A CA 1
ATOM 955 C C . ALA A 1 118 ? -3.109 -17.997 -3.764 1.00 89.69 118 ALA A C 1
ATOM 957 O O . ALA A 1 118 ? -2.697 -18.335 -2.652 1.00 89.69 118 ALA A O 1
ATOM 958 N N . TYR A 1 119 ? -3.656 -18.837 -4.630 1.00 89.81 119 TYR A N 1
ATOM 959 C CA . TYR A 1 119 ? -3.914 -20.250 -4.430 1.00 89.81 119 TYR A CA 1
ATOM 960 C C . TYR A 1 119 ? -3.270 -21.069 -5.539 1.00 89.81 119 TYR A C 1
ATOM 962 O O . TYR A 1 119 ? -3.185 -20.631 -6.685 1.00 89.81 119 TYR A O 1
ATOM 970 N N . THR A 1 120 ? -2.853 -22.286 -5.198 1.00 87.62 120 THR A N 1
ATOM 971 C CA . THR A 1 120 ? -2.176 -23.179 -6.146 1.00 87.62 120 THR A CA 1
ATOM 972 C C . THR A 1 120 ? -3.119 -23.780 -7.189 1.00 87.62 120 THR A C 1
ATOM 974 O O . THR A 1 120 ? -2.672 -24.236 -8.240 1.00 87.62 120 THR A O 1
ATOM 977 N N . ASP A 1 121 ? -4.416 -23.848 -6.885 1.00 87.12 121 ASP A N 1
ATOM 978 C CA . ASP A 1 121 ? -5.409 -24.590 -7.658 1.00 87.12 121 ASP A CA 1
ATOM 979 C C . ASP A 1 121 ? -6.830 -24.003 -7.546 1.00 87.12 121 ASP A C 1
ATOM 981 O O . ASP A 1 121 ? -7.145 -23.228 -6.641 1.00 87.12 121 ASP A O 1
ATOM 985 N N . GLU A 1 122 ? -7.719 -24.439 -8.448 1.00 87.94 122 GLU A N 1
ATOM 986 C CA . GLU A 1 122 ? -9.145 -24.057 -8.506 1.00 87.94 122 GLU A CA 1
ATOM 987 C C . GLU A 1 122 ? -9.927 -24.369 -7.226 1.00 87.94 122 GLU A C 1
ATOM 989 O O . GLU A 1 122 ? -11.047 -23.892 -7.047 1.00 87.94 122 GLU A O 1
ATOM 994 N N . THR A 1 123 ? -9.384 -25.206 -6.340 1.00 89.38 123 THR A N 1
ATOM 995 C CA . THR A 1 123 ? -10.086 -25.601 -5.118 1.00 89.38 123 THR A CA 1
ATOM 996 C C . THR A 1 123 ? -10.022 -24.544 -4.022 1.00 89.38 123 THR A C 1
ATOM 998 O O . THR A 1 123 ? -10.786 -24.651 -3.063 1.00 89.38 123 THR A O 1
ATOM 1001 N N . PHE A 1 124 ? -9.146 -23.538 -4.156 1.00 88.00 124 PHE A N 1
ATOM 1002 C CA . PHE A 1 124 ? -8.917 -22.485 -3.161 1.00 88.00 124 PHE A CA 1
ATOM 1003 C C . PHE A 1 124 ? -8.643 -23.041 -1.750 1.00 88.00 124 PHE A C 1
ATOM 1005 O O . PHE A 1 124 ? -9.067 -22.476 -0.743 1.00 88.00 124 PHE A O 1
ATOM 1012 N N . LYS A 1 125 ? -7.954 -24.190 -1.657 1.00 89.19 125 LYS A N 1
ATOM 1013 C CA . LYS A 1 125 ? -7.622 -24.833 -0.369 1.00 89.19 125 LYS A CA 1
ATOM 1014 C C . LYS A 1 125 ? -6.184 -24.608 0.061 1.00 89.19 125 LYS A C 1
ATOM 1016 O O . LYS A 1 125 ? -5.912 -24.494 1.254 1.00 89.19 125 LYS A O 1
ATOM 1021 N N . THR A 1 126 ? -5.260 -24.581 -0.893 1.00 90.12 126 THR A N 1
ATOM 1022 C CA . THR A 1 126 ? -3.828 -24.473 -0.615 1.00 90.12 126 THR A CA 1
ATOM 1023 C C . THR A 1 126 ? -3.313 -23.121 -1.081 1.00 90.12 126 THR A C 1
ATOM 1025 O O . THR A 1 126 ? -3.249 -22.840 -2.277 1.00 90.12 126 THR A O 1
ATOM 1028 N N . ARG A 1 127 ? -2.966 -22.275 -0.107 1.00 88.12 127 ARG A N 1
ATOM 1029 C CA . ARG A 1 127 ? -2.398 -20.947 -0.346 1.00 88.12 127 ARG A CA 1
ATOM 1030 C C . ARG A 1 127 ? -0.991 -21.065 -0.922 1.00 88.12 127 ARG A C 1
ATOM 1032 O O . ARG A 1 127 ? -0.213 -21.922 -0.498 1.00 88.12 127 ARG A O 1
ATOM 1039 N N . GLU A 1 128 ? -0.660 -20.173 -1.843 1.00 85.31 128 GLU A N 1
ATOM 1040 C CA . GLU A 1 128 ? 0.720 -19.979 -2.273 1.00 85.31 128 GLU A CA 1
ATOM 1041 C C . GLU A 1 128 ? 1.559 -19.347 -1.154 1.00 85.31 128 GLU A C 1
ATOM 1043 O O . GLU A 1 128 ? 1.044 -18.701 -0.238 1.00 85.31 128 GLU A O 1
ATOM 1048 N N . ALA A 1 129 ? 2.875 -19.557 -1.211 1.00 82.69 129 ALA A N 1
ATOM 1049 C CA . ALA A 1 129 ? 3.792 -19.018 -0.217 1.00 82.69 129 ALA A CA 1
ATOM 1050 C C . ALA A 1 129 ? 3.841 -17.484 -0.305 1.00 82.69 129 ALA A C 1
ATOM 1052 O O . ALA A 1 129 ? 4.278 -16.922 -1.308 1.00 82.69 129 ALA A O 1
ATOM 1053 N N . ILE A 1 130 ? 3.418 -16.814 0.768 1.00 79.31 130 ILE A N 1
ATOM 1054 C CA . ILE A 1 130 ? 3.450 -15.354 0.882 1.00 79.31 130 ILE A CA 1
ATOM 1055 C C . ILE A 1 130 ? 4.827 -14.930 1.396 1.00 79.31 130 ILE A C 1
ATOM 1057 O O . ILE A 1 130 ? 5.313 -15.457 2.398 1.00 79.31 130 ILE A O 1
ATOM 1061 N N . GLN A 1 131 ? 5.443 -13.962 0.723 1.00 78.19 131 GLN A N 1
ATOM 1062 C CA . GLN A 1 131 ? 6.686 -13.332 1.168 1.00 78.19 131 GLN A CA 1
ATOM 1063 C C . GLN A 1 131 ? 6.363 -12.245 2.198 1.00 78.19 131 GLN A C 1
ATOM 1065 O O . GLN A 1 131 ? 5.495 -11.400 1.959 1.00 78.19 131 GLN A O 1
ATOM 1070 N N . TYR A 1 132 ? 7.052 -12.259 3.343 1.00 78.81 132 TYR A N 1
ATOM 1071 C CA . TYR A 1 132 ? 6.841 -11.269 4.408 1.00 78.81 132 TYR A CA 1
ATOM 1072 C C . TYR A 1 132 ? 7.099 -9.848 3.895 1.00 78.81 132 TYR A C 1
ATOM 1074 O O . TYR A 1 132 ? 6.376 -8.916 4.243 1.00 78.81 132 TYR A O 1
ATOM 1082 N N . GLU A 1 133 ? 8.083 -9.717 3.008 1.00 81.62 133 GLU A N 1
ATOM 1083 C CA . GLU A 1 133 ? 8.545 -8.491 2.371 1.00 81.62 133 GLU A CA 1
ATOM 1084 C C . GLU A 1 133 ? 7.449 -7.802 1.550 1.00 81.62 133 GLU A C 1
ATOM 1086 O O . GLU A 1 133 ? 7.390 -6.575 1.520 1.00 81.62 133 GLU A O 1
ATOM 1091 N N . SER A 1 134 ? 6.555 -8.570 0.917 1.00 81.44 134 SER A N 1
ATOM 1092 C CA . SER A 1 134 ? 5.423 -8.034 0.145 1.00 81.44 134 SER A CA 1
ATOM 1093 C C . SER A 1 134 ? 4.285 -7.526 1.039 1.00 81.44 134 SER A C 1
ATOM 1095 O O . SER A 1 134 ? 3.468 -6.715 0.606 1.00 81.44 134 SER A O 1
ATOM 1097 N N . GLY A 1 135 ? 4.246 -7.959 2.300 1.00 87.19 135 GLY A N 1
ATOM 1098 C CA . GLY A 1 135 ? 3.300 -7.485 3.302 1.00 87.19 135 GLY A CA 1
ATOM 1099 C C . GLY A 1 135 ? 1.839 -7.604 2.874 1.00 87.19 135 GLY A C 1
ATOM 1100 O O . GLY A 1 135 ? 1.382 -8.681 2.499 1.00 87.19 135 GLY A O 1
ATOM 1101 N N . ILE A 1 136 ? 1.086 -6.504 2.945 1.00 90.06 136 ILE A N 1
ATOM 1102 C CA . ILE A 1 136 ? -0.357 -6.493 2.661 1.00 90.06 136 ILE A CA 1
ATOM 1103 C C . ILE A 1 136 ? -0.685 -6.682 1.172 1.00 90.06 136 ILE A C 1
ATOM 1105 O O . ILE A 1 136 ? -1.835 -6.965 0.834 1.00 90.06 136 ILE A O 1
ATOM 1109 N N . LEU A 1 137 ? 0.309 -6.539 0.290 1.00 90.31 137 LEU A N 1
ATOM 1110 C CA . LEU A 1 137 ? 0.138 -6.678 -1.151 1.00 90.31 137 LEU A CA 1
ATOM 1111 C C . LEU A 1 137 ? -0.368 -8.073 -1.527 1.00 90.31 137 LEU A C 1
ATOM 1113 O O . LEU A 1 137 ? -0.056 -9.073 -0.878 1.00 90.31 137 LEU A O 1
ATOM 1117 N N . GLY A 1 138 ? -1.150 -8.111 -2.604 1.00 87.25 138 GLY A N 1
ATOM 1118 C CA . GLY A 1 138 ? -1.538 -9.356 -3.250 1.00 87.25 138 GLY A CA 1
ATOM 1119 C C . GLY A 1 138 ? -0.384 -9.996 -4.030 1.00 87.25 138 GLY A C 1
ATOM 1120 O O . GLY A 1 138 ? 0.726 -9.457 -4.066 1.00 87.25 138 GLY A O 1
ATOM 1121 N N . PRO A 1 139 ? -0.640 -11.135 -4.690 1.00 86.56 139 PRO A N 1
ATOM 1122 C CA . PRO A 1 139 ? 0.365 -11.793 -5.515 1.00 86.56 139 PRO A CA 1
ATOM 1123 C C . PRO A 1 139 ? 0.820 -10.891 -6.669 1.00 86.56 139 PRO A C 1
ATOM 1125 O O . PRO A 1 139 ? 0.030 -10.146 -7.252 1.00 86.56 139 PRO A O 1
ATOM 1128 N N . LEU A 1 140 ? 2.104 -10.974 -7.016 1.00 82.50 140 LEU A N 1
ATOM 1129 C CA . LEU A 1 140 ? 2.683 -10.195 -8.107 1.00 82.50 140 LEU A CA 1
ATOM 1130 C C . LEU A 1 140 ? 2.228 -10.743 -9.465 1.00 82.50 140 LEU A C 1
ATOM 1132 O O . LEU A 1 140 ? 2.516 -11.893 -9.800 1.00 82.50 140 LEU A O 1
ATOM 1136 N N . LEU A 1 141 ? 1.576 -9.899 -10.271 1.00 80.25 141 LEU A N 1
ATOM 1137 C CA . LEU A 1 141 ? 1.208 -10.226 -11.651 1.00 80.25 141 LEU A CA 1
ATOM 1138 C C . LEU A 1 141 ? 2.261 -9.655 -12.622 1.00 80.25 141 LEU A C 1
ATOM 1140 O O . LEU A 1 141 ? 2.693 -8.515 -12.450 1.00 80.25 141 LEU A O 1
ATOM 1144 N N . TYR A 1 142 ? 2.671 -10.400 -13.656 1.00 74.81 142 TYR A N 1
ATOM 1145 C CA . TYR A 1 142 ? 3.720 -9.959 -14.592 1.00 74.81 142 TYR A CA 1
ATOM 1146 C C . TYR A 1 142 ? 3.428 -10.338 -16.046 1.00 74.81 142 TYR A C 1
ATOM 1148 O O . TYR A 1 142 ? 3.631 -11.480 -16.427 1.00 74.81 142 TYR A O 1
ATOM 1156 N N . GLY A 1 143 ? 3.057 -9.373 -16.889 1.00 71.06 143 GLY A N 1
ATOM 1157 C CA . GLY A 1 143 ? 2.841 -9.572 -18.327 1.00 71.06 143 GLY A CA 1
ATOM 1158 C C . GLY A 1 143 ? 3.941 -8.976 -19.206 1.00 71.06 143 GLY A C 1
ATOM 1159 O O . GLY A 1 143 ? 4.428 -7.883 -18.922 1.00 71.06 143 GLY A O 1
ATOM 1160 N N . GLU A 1 144 ? 4.279 -9.639 -20.315 1.00 70.88 144 GLU A N 1
ATOM 1161 C CA . GLU A 1 144 ? 4.957 -8.994 -21.447 1.00 70.88 144 GLU A CA 1
ATOM 1162 C C . GLU A 1 144 ? 3.948 -8.620 -22.542 1.00 70.88 144 GLU A C 1
ATOM 1164 O O . GLU A 1 144 ? 2.843 -9.164 -22.618 1.00 70.88 144 GLU A O 1
ATOM 1169 N N . VAL A 1 145 ? 4.325 -7.688 -23.422 1.00 72.81 145 VAL A N 1
ATOM 1170 C CA . VAL A 1 145 ? 3.479 -7.278 -24.551 1.00 72.81 145 VAL A CA 1
ATOM 1171 C C . VAL A 1 145 ? 3.214 -8.482 -25.462 1.00 72.81 145 VAL A C 1
ATOM 1173 O O . VAL A 1 145 ? 4.139 -9.059 -26.030 1.00 72.81 145 VAL A O 1
ATOM 1176 N N . GLY A 1 146 ? 1.939 -8.841 -25.619 1.00 67.12 146 GLY A N 1
ATOM 1177 C CA . GLY A 1 146 ? 1.496 -10.000 -26.402 1.00 67.12 146 GLY A CA 1
ATOM 1178 C C . GLY A 1 146 ? 1.214 -11.261 -25.578 1.00 67.12 146 GLY A C 1
ATOM 1179 O O . GLY A 1 146 ? 0.660 -12.213 -26.128 1.00 67.12 146 GLY A O 1
ATOM 1180 N N . ASP A 1 147 ? 1.526 -11.273 -24.279 1.00 65.75 147 ASP A N 1
ATOM 1181 C CA . ASP A 1 147 ? 1.107 -12.349 -23.381 1.00 65.75 147 ASP A CA 1
ATOM 1182 C C . ASP A 1 147 ? -0.321 -12.127 -22.863 1.00 65.75 147 ASP A C 1
ATOM 1184 O O . ASP A 1 147 ? -0.778 -11.004 -22.653 1.00 65.75 147 ASP A O 1
ATOM 1188 N N . THR A 1 148 ? -1.035 -13.229 -22.628 1.00 63.59 148 THR A N 1
ATOM 1189 C CA . THR A 1 148 ? -2.341 -13.213 -21.957 1.00 63.59 148 THR A CA 1
ATOM 1190 C C . THR A 1 148 ? -2.099 -13.478 -20.478 1.00 63.59 148 THR A C 1
ATOM 1192 O O . THR A 1 148 ? -1.868 -14.625 -20.106 1.00 63.59 148 THR A O 1
ATOM 1195 N N . LEU A 1 149 ? -2.073 -12.390 -19.695 1.00 55.69 149 LEU A N 1
ATOM 1196 C CA . LEU A 1 149 ? -1.832 -12.324 -18.245 1.00 55.69 149 LEU A CA 1
ATOM 1197 C C . LEU A 1 149 ? -0.874 -13.403 -17.740 1.00 55.69 149 LEU A C 1
ATOM 1199 O O . LEU A 1 149 ? -1.250 -14.478 -17.280 1.00 55.69 149 LEU A O 1
ATOM 1203 N N . LEU A 1 150 ? 0.403 -13.072 -17.855 1.00 52.16 150 LEU A N 1
ATOM 1204 C CA . LEU A 1 150 ? 1.489 -13.877 -17.345 1.00 52.16 150 LEU A CA 1
ATOM 1205 C C . LEU A 1 150 ? 1.666 -13.547 -15.853 1.00 52.16 150 LEU A C 1
ATOM 1207 O O . LEU A 1 150 ? 1.410 -12.424 -15.416 1.00 52.16 150 LEU A O 1
ATOM 1211 N N . MET A 1 151 ? 2.026 -14.538 -15.039 1.00 54.78 151 MET A N 1
ATOM 1212 C CA . MET A 1 151 ? 2.611 -14.255 -13.733 1.00 54.78 151 MET A CA 1
ATOM 1213 C C . MET A 1 151 ? 3.734 -15.232 -13.481 1.00 54.78 151 MET A C 1
ATOM 1215 O O . MET A 1 151 ? 3.620 -16.435 -13.713 1.00 54.78 151 MET A O 1
ATOM 1219 N N . MET A 1 152 ? 4.844 -14.660 -13.056 1.00 39.22 152 MET A N 1
ATOM 1220 C CA . MET A 1 152 ? 6.033 -15.365 -12.643 1.00 39.22 152 MET A CA 1
ATOM 1221 C C . MET A 1 152 ? 6.463 -14.748 -11.326 1.00 39.22 152 MET A C 1
ATOM 1223 O O . MET A 1 152 ? 6.550 -13.526 -11.210 1.00 39.22 152 MET A O 1
ATOM 1227 N N . SER A 1 153 ? 6.800 -15.605 -10.373 1.00 41.81 153 SER A N 1
ATOM 1228 C CA . SER A 1 153 ? 7.603 -15.240 -9.215 1.00 41.81 153 SER A CA 1
ATOM 1229 C C . SER A 1 153 ? 9.072 -15.174 -9.645 1.00 41.81 153 SER A C 1
ATOM 1231 O O . SER A 1 153 ? 9.867 -16.037 -9.280 1.00 41.81 153 SER A O 1
ATOM 1233 N N . ASP A 1 154 ? 9.430 -14.192 -10.473 1.00 48.97 154 ASP A N 1
ATOM 1234 C CA . ASP A 1 154 ? 10.828 -13.765 -10.530 1.00 48.97 154 ASP A CA 1
ATOM 1235 C C . ASP A 1 154 ? 11.036 -12.716 -9.436 1.00 48.97 154 ASP A C 1
ATOM 1237 O O . ASP A 1 154 ? 10.157 -11.878 -9.216 1.00 48.97 154 ASP A O 1
ATOM 1241 N N . LYS A 1 155 ? 12.149 -12.810 -8.704 1.00 55.31 155 LYS A N 1
ATOM 1242 C CA . LYS A 1 155 ? 12.407 -12.008 -7.502 1.00 55.31 155 LYS A CA 1
ATOM 1243 C C . LYS A 1 155 ? 12.421 -10.530 -7.868 1.00 55.31 155 LYS A C 1
ATOM 1245 O O . LYS A 1 155 ? 13.384 -10.019 -8.433 1.00 55.31 155 LYS A O 1
ATOM 1250 N N . ARG A 1 156 ? 11.328 -9.846 -7.562 1.00 70.75 156 ARG A N 1
ATOM 1251 C CA . ARG A 1 156 ? 11.142 -8.435 -7.869 1.00 70.75 156 ARG A CA 1
ATOM 1252 C C . ARG A 1 156 ? 10.683 -7.742 -6.614 1.00 70.75 156 ARG A C 1
ATOM 1254 O O . ARG A 1 156 ? 9.680 -8.125 -6.017 1.00 70.75 156 ARG A O 1
ATOM 1261 N N . ASN A 1 157 ? 11.439 -6.730 -6.222 1.00 82.88 157 ASN A N 1
ATOM 1262 C CA . ASN A 1 157 ? 11.139 -5.992 -5.018 1.00 82.88 157 ASN A CA 1
ATOM 1263 C C . ASN A 1 157 ? 10.043 -4.979 -5.339 1.00 82.88 157 ASN A C 1
ATOM 1265 O O . ASN A 1 157 ? 10.237 -4.065 -6.145 1.00 82.88 157 ASN A O 1
ATOM 1269 N N . VAL A 1 158 ? 8.877 -5.169 -4.734 1.00 89.81 158 VAL A N 1
ATOM 1270 C CA . VAL A 1 158 ? 7.754 -4.241 -4.848 1.00 89.81 158 VAL A CA 1
ATOM 1271 C C . VAL A 1 158 ? 7.656 -3.460 -3.551 1.00 89.81 158 VAL A C 1
ATOM 1273 O O . VAL A 1 158 ? 7.597 -4.044 -2.469 1.00 89.81 158 VAL A O 1
ATOM 1276 N N . ILE A 1 159 ? 7.645 -2.138 -3.671 1.00 93.06 159 ILE A N 1
ATOM 1277 C CA . ILE A 1 159 ? 7.413 -1.222 -2.562 1.00 93.06 159 ILE A CA 1
ATOM 1278 C C . ILE A 1 159 ? 6.142 -0.443 -2.871 1.00 93.06 159 ILE A C 1
ATOM 1280 O O . ILE A 1 159 ? 6.073 0.297 -3.847 1.00 93.06 159 ILE A O 1
ATOM 1284 N N . LEU A 1 160 ? 5.144 -0.578 -2.013 1.00 94.75 160 LEU A N 1
ATOM 1285 C CA . LEU A 1 160 ? 3.937 0.223 -2.019 1.00 94.75 160 LEU A CA 1
ATOM 1286 C C . LEU A 1 160 ? 3.970 1.188 -0.841 1.00 94.75 160 LEU A C 1
ATOM 1288 O O . LEU A 1 160 ? 3.893 0.772 0.314 1.00 94.75 160 LEU A O 1
ATOM 1292 N N . PHE A 1 161 ? 3.996 2.477 -1.148 1.00 94.81 161 PHE A N 1
ATOM 1293 C CA . PHE A 1 161 ? 3.666 3.527 -0.202 1.00 94.81 161 PHE A CA 1
ATOM 1294 C C . PHE A 1 161 ? 2.150 3.702 -0.180 1.00 94.81 161 PHE A C 1
ATOM 1296 O O . PHE A 1 161 ? 1.546 4.110 -1.172 1.00 94.81 161 PHE A O 1
ATOM 1303 N N . SER A 1 162 ? 1.526 3.411 0.960 1.00 94.62 162 SER A N 1
ATOM 1304 C CA . SER A 1 162 ? 0.074 3.514 1.127 1.00 94.62 162 SER A CA 1
ATOM 1305 C C . SER A 1 162 ? -0.287 4.164 2.452 1.00 94.62 162 SER A C 1
ATOM 1307 O O . SER A 1 162 ? 0.189 3.752 3.514 1.00 94.62 162 SER A O 1
ATOM 1309 N N . VAL A 1 163 ? -1.166 5.163 2.385 1.00 95.00 163 VAL A N 1
ATOM 1310 C CA . VAL A 1 163 ? -1.897 5.671 3.545 1.00 95.00 163 VAL A CA 1
ATOM 1311 C C . VAL A 1 163 ? -3.240 4.962 3.581 1.00 95.00 163 VAL A C 1
ATOM 1313 O O . VAL A 1 163 ? -4.108 5.214 2.741 1.00 95.00 163 VAL A O 1
ATOM 1316 N N . PHE A 1 164 ? -3.388 4.063 4.549 1.00 94.62 164 PHE A N 1
ATOM 1317 C CA . PHE A 1 164 ? -4.638 3.368 4.811 1.00 94.62 164 PHE A CA 1
ATOM 1318 C C . PHE A 1 164 ? -5.446 4.157 5.838 1.00 94.62 164 PHE A C 1
ATOM 1320 O O . PHE A 1 164 ? -5.091 4.200 7.013 1.00 94.62 164 PHE A O 1
ATOM 1327 N N . ASP A 1 165 ? -6.535 4.774 5.388 1.00 94.75 165 ASP A N 1
ATOM 1328 C CA . ASP A 1 165 ? -7.515 5.398 6.274 1.00 94.75 165 ASP A CA 1
ATOM 1329 C C . ASP A 1 165 ? -8.513 4.339 6.769 1.00 94.75 165 ASP A C 1
ATOM 1331 O O . ASP A 1 165 ? -9.485 4.010 6.084 1.00 94.75 165 ASP A O 1
ATOM 1335 N N . GLU A 1 166 ? -8.268 3.773 7.956 1.00 94.50 166 GLU A N 1
ATOM 1336 C CA . GLU A 1 166 ? -9.151 2.749 8.532 1.00 94.50 166 GLU A CA 1
ATOM 1337 C C . GLU A 1 166 ? -10.520 3.309 8.936 1.00 94.50 166 GLU A C 1
ATOM 1339 O O . GLU A 1 166 ? -11.464 2.540 9.114 1.00 94.50 166 GLU A O 1
ATOM 1344 N N . ASN A 1 167 ? -10.680 4.635 9.020 1.00 92.88 167 ASN A N 1
ATOM 1345 C CA . ASN A 1 167 ? -11.975 5.249 9.320 1.00 92.88 167 ASN A CA 1
ATOM 1346 C C . ASN A 1 167 ? -12.982 5.069 8.173 1.00 92.88 167 ASN A C 1
ATOM 1348 O O . ASN A 1 167 ? -14.188 5.146 8.397 1.00 92.88 167 ASN A O 1
ATOM 1352 N N . GLN A 1 168 ? -12.498 4.823 6.953 1.00 92.31 168 GLN A N 1
ATOM 1353 C CA . GLN A 1 168 ? -13.324 4.524 5.777 1.00 92.31 168 GLN A CA 1
ATOM 1354 C C . GLN A 1 168 ? -13.436 3.016 5.505 1.00 92.31 168 GLN A C 1
ATOM 1356 O O . GLN A 1 168 ? -14.049 2.601 4.521 1.00 92.31 168 GLN A O 1
ATOM 1361 N N . SER A 1 169 ? -12.835 2.176 6.353 1.00 93.94 169 SER A N 1
ATOM 1362 C CA . SER A 1 169 ? -12.892 0.725 6.205 1.00 93.94 169 SER A CA 1
ATOM 1363 C C . SER A 1 169 ? -14.291 0.199 6.521 1.00 93.94 169 SER A C 1
ATOM 1365 O O . SER A 1 169 ? -14.879 0.533 7.551 1.00 93.94 169 SER A O 1
ATOM 1367 N N . TRP A 1 170 ? -14.797 -0.715 5.688 1.00 94.88 170 TRP A N 1
ATOM 1368 C CA . TRP A 1 170 ?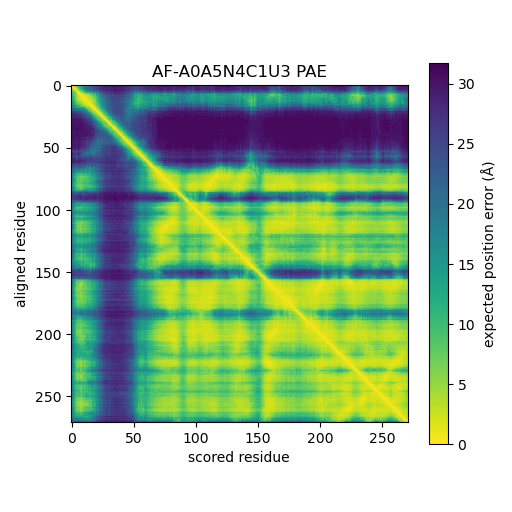 -16.051 -1.439 5.941 1.00 94.88 170 TRP A CA 1
ATOM 1369 C C . TRP A 1 170 ? -16.038 -2.196 7.275 1.00 94.88 170 TRP A C 1
ATOM 1371 O O . TRP A 1 170 ? -17.083 -2.405 7.887 1.00 94.88 170 TRP A O 1
ATOM 1381 N N . TYR A 1 171 ? -14.845 -2.574 7.743 1.00 95.12 171 TYR A N 1
ATOM 1382 C CA . TYR A 1 171 ? -14.640 -3.322 8.979 1.00 95.12 171 TYR A CA 1
ATOM 1383 C C . TYR A 1 171 ? -14.460 -2.426 10.210 1.00 95.12 171 TYR A C 1
ATOM 1385 O O . TYR A 1 171 ? -14.187 -2.948 11.287 1.00 95.12 171 TYR A O 1
ATOM 1393 N N . LEU A 1 172 ? -14.611 -1.098 10.107 1.00 92.75 172 LEU A N 1
ATOM 1394 C CA . LEU A 1 172 ? -14.386 -0.183 11.233 1.00 92.75 172 LEU A CA 1
ATOM 1395 C C . LEU A 1 172 ? -15.216 -0.563 12.468 1.00 92.75 172 LEU A C 1
ATOM 1397 O O . LEU A 1 172 ? -14.677 -0.669 13.566 1.00 92.75 172 LEU A O 1
ATOM 1401 N N . THR A 1 173 ? -16.518 -0.807 12.301 1.00 92.12 173 THR A N 1
ATOM 1402 C CA . THR A 1 173 ? -17.402 -1.168 13.421 1.00 92.12 173 THR A CA 1
ATOM 1403 C C . THR A 1 173 ? -17.005 -2.501 14.057 1.00 92.12 173 THR A C 1
ATOM 1405 O O . THR A 1 173 ? -16.982 -2.606 15.282 1.00 92.12 173 THR A O 1
ATOM 1408 N N . GLU A 1 174 ? -16.642 -3.499 13.244 1.00 93.31 174 GLU A N 1
ATOM 1409 C CA . GLU A 1 174 ? -16.164 -4.799 13.734 1.00 93.31 174 GLU A CA 1
ATOM 1410 C C . GLU A 1 174 ? -14.835 -4.643 14.489 1.00 93.31 174 GLU A C 1
ATOM 1412 O O . GLU A 1 174 ? -14.666 -5.186 15.580 1.00 93.31 174 GLU A O 1
ATOM 1417 N N . ASN A 1 175 ? -13.920 -3.832 13.958 1.00 93.19 175 ASN A N 1
ATOM 1418 C CA . ASN A 1 175 ? -12.634 -3.537 14.580 1.00 93.19 175 ASN A CA 1
ATOM 1419 C C . ASN A 1 175 ? -12.796 -2.831 15.929 1.00 93.19 175 ASN A C 1
ATOM 1421 O O . ASN A 1 175 ? -12.125 -3.206 16.890 1.00 93.19 175 ASN A O 1
ATOM 1425 N N . ILE A 1 176 ? -13.718 -1.869 16.035 1.00 91.38 176 ILE A N 1
ATOM 1426 C CA . ILE A 1 176 ? -14.023 -1.198 17.306 1.00 91.38 176 ILE A CA 1
ATOM 1427 C C . ILE A 1 176 ? -14.541 -2.210 18.331 1.00 91.38 176 ILE A C 1
ATOM 1429 O O . ILE A 1 176 ? -14.033 -2.265 19.446 1.00 91.38 176 ILE A O 1
ATOM 1433 N N . GLN A 1 177 ? -15.514 -3.043 17.957 1.00 90.56 177 GLN A N 1
ATOM 1434 C CA . GLN A 1 177 ? -16.098 -4.031 18.870 1.00 90.56 177 GLN A CA 1
ATOM 1435 C C . GLN A 1 177 ? -15.095 -5.097 19.321 1.00 90.56 177 GLN A C 1
ATOM 1437 O O . GLN A 1 177 ? -15.191 -5.602 20.437 1.00 90.56 177 GLN A O 1
ATOM 1442 N N . ARG A 1 178 ? -14.146 -5.456 18.454 1.00 90.50 178 ARG A N 1
ATOM 1443 C CA . ARG A 1 178 ? -13.216 -6.559 18.692 1.00 90.50 178 ARG A CA 1
ATOM 1444 C C . ARG A 1 178 ? -11.944 -6.144 19.424 1.00 90.50 178 ARG A C 1
ATOM 1446 O O . ARG A 1 178 ? -11.442 -6.920 20.235 1.00 90.50 178 ARG A O 1
ATOM 1453 N N . PHE A 1 179 ? -11.402 -4.966 19.119 1.00 89.00 179 PHE A N 1
ATOM 1454 C CA . PHE A 1 179 ? -10.086 -4.542 19.605 1.00 89.00 179 PHE A CA 1
ATOM 1455 C C . PHE A 1 179 ? -10.132 -3.471 20.701 1.00 89.00 179 PHE A C 1
ATOM 1457 O O . PHE A 1 179 ? -9.117 -3.291 21.382 1.00 89.00 179 PHE A O 1
ATOM 1464 N N . LEU A 1 180 ? -11.265 -2.783 20.914 1.00 88.62 180 LEU A N 1
ATOM 1465 C CA . LEU A 1 180 ? -11.403 -1.848 22.036 1.00 88.62 180 LEU A CA 1
ATOM 1466 C C . LEU A 1 180 ? -12.028 -2.517 23.263 1.00 88.62 180 LEU A C 1
ATOM 1468 O O . LEU A 1 180 ? -12.978 -3.287 23.136 1.00 88.62 180 LEU A O 1
ATOM 1472 N N . PRO A 1 181 ? -11.560 -2.165 24.475 1.00 83.25 181 PRO A N 1
ATOM 1473 C CA . PRO A 1 181 ? -12.148 -2.666 25.713 1.00 83.25 181 PRO A CA 1
ATOM 1474 C C . PRO A 1 181 ? -13.549 -2.093 25.988 1.00 83.25 181 PRO A C 1
ATOM 1476 O O . PRO A 1 181 ? -14.367 -2.784 26.584 1.00 83.25 181 PRO A O 1
ATOM 1479 N N . ASN A 1 182 ? -13.837 -0.858 25.552 1.00 81.94 182 ASN A N 1
ATOM 1480 C CA . ASN A 1 182 ? -15.120 -0.175 25.760 1.00 81.94 182 ASN A CA 1
ATOM 1481 C C . ASN A 1 182 ? -15.670 0.369 24.432 1.00 81.94 182 ASN A C 1
ATOM 1483 O O . ASN A 1 182 ? -15.461 1.537 24.112 1.00 81.94 182 ASN A O 1
ATOM 1487 N N . ALA A 1 183 ? -16.389 -0.456 23.669 1.00 77.56 183 ALA A N 1
ATOM 1488 C CA . ALA A 1 183 ? -16.930 -0.062 22.364 1.00 77.56 183 ALA A CA 1
ATOM 1489 C C . ALA A 1 183 ? -17.987 1.064 22.443 1.00 77.56 183 ALA A C 1
ATOM 1491 O O . ALA A 1 183 ? -18.007 1.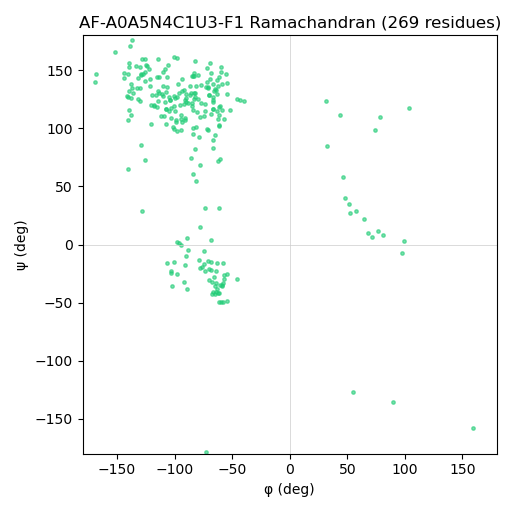946 21.589 1.00 77.56 183 ALA A O 1
ATOM 1492 N N . ASP A 1 184 ? -18.819 1.080 23.490 1.00 75.75 184 ASP A N 1
ATOM 1493 C CA . ASP A 1 184 ? -19.963 2.005 23.608 1.00 75.75 184 ASP A CA 1
ATOM 1494 C C . ASP A 1 184 ? -19.571 3.455 23.952 1.00 75.75 184 ASP A C 1
ATOM 1496 O O . ASP A 1 184 ? -20.370 4.377 23.796 1.00 75.75 184 ASP A O 1
ATOM 1500 N N . GLY A 1 185 ? -18.348 3.670 24.445 1.00 76.62 185 GLY A N 1
ATOM 1501 C CA . GLY A 1 185 ? -17.853 4.986 24.872 1.00 76.62 185 GLY A CA 1
ATOM 1502 C C . GLY A 1 185 ? -17.066 5.746 23.803 1.00 76.62 185 GLY A C 1
ATOM 1503 O O . GLY A 1 185 ? -16.566 6.839 24.076 1.00 76.62 185 GLY A O 1
ATOM 1504 N N . VAL A 1 186 ? -16.902 5.164 22.616 1.00 81.25 186 VAL A N 1
ATOM 1505 C CA . VAL A 1 186 ? -16.021 5.684 21.565 1.00 81.25 186 VAL A CA 1
ATOM 1506 C C . VAL A 1 186 ? -16.829 6.555 20.624 1.00 81.25 186 VAL A C 1
ATOM 1508 O O . VAL A 1 186 ? -17.895 6.163 20.158 1.00 81.25 186 VAL A O 1
ATOM 1511 N N . GLN A 1 187 ? -16.312 7.743 20.324 1.00 82.94 187 GLN A N 1
ATOM 1512 C CA . GLN A 1 187 ? -16.915 8.649 19.356 1.00 82.94 187 GLN A CA 1
ATOM 1513 C C . GLN A 1 187 ? -16.114 8.587 18.050 1.00 82.94 187 GLN A C 1
ATOM 1515 O O . GLN A 1 187 ? -15.015 9.129 18.003 1.00 82.94 187 GLN A O 1
ATOM 1520 N N . PRO A 1 188 ? -16.647 7.995 16.962 1.00 82.69 188 PRO A N 1
ATOM 1521 C CA . PRO A 1 188 ? -15.937 7.928 15.678 1.00 82.69 188 PRO A CA 1
ATOM 1522 C C . PRO A 1 188 ? -15.651 9.302 15.049 1.00 82.69 188 PRO A C 1
ATOM 1524 O O . PRO A 1 188 ? -14.850 9.419 14.126 1.00 82.69 188 PRO A O 1
ATOM 1527 N N . GLN A 1 189 ? -16.336 10.343 15.527 1.00 85.88 189 GLN A N 1
ATOM 1528 C CA . GLN A 1 189 ? -16.156 11.726 15.084 1.00 85.88 189 GLN A CA 1
ATOM 1529 C C . GLN A 1 189 ? -15.070 12.477 15.858 1.00 85.88 189 GLN A C 1
ATOM 1531 O O . GLN A 1 189 ? -14.787 13.627 15.532 1.00 85.88 189 GLN A O 1
ATOM 1536 N N . ASP A 1 190 ? -14.486 11.861 16.887 1.00 89.62 190 ASP A N 1
ATOM 1537 C CA . ASP A 1 190 ? -13.379 12.461 17.617 1.00 89.62 190 ASP A CA 1
ATOM 1538 C C . ASP A 1 190 ? -12.145 12.571 16.700 1.00 89.62 190 ASP A C 1
ATOM 1540 O O . ASP A 1 190 ? -11.689 11.552 16.168 1.00 89.62 190 ASP A O 1
ATOM 1544 N N . PRO A 1 191 ? -11.584 13.778 16.496 1.00 89.81 191 PRO A N 1
ATOM 1545 C CA . PRO A 1 191 ? -10.401 13.955 15.663 1.00 89.81 191 PRO A CA 1
ATOM 1546 C C . PRO A 1 191 ? -9.203 13.126 16.131 1.00 89.81 191 PRO A C 1
ATOM 1548 O O . PRO A 1 191 ? -8.423 12.666 15.300 1.00 89.81 191 PRO A O 1
ATOM 1551 N N . GLU A 1 192 ? -9.049 12.910 17.441 1.00 87.69 192 GLU A N 1
ATOM 1552 C CA . GLU A 1 192 ? -7.934 12.117 17.968 1.00 87.69 192 GLU A CA 1
ATOM 1553 C C . GLU A 1 192 ? -8.067 10.639 17.574 1.00 87.69 192 GLU A C 1
ATOM 1555 O O . GLU A 1 192 ? -7.097 10.029 17.114 1.00 87.69 192 GLU A O 1
ATOM 1560 N N . PHE A 1 193 ? -9.282 10.088 17.666 1.00 89.75 193 PHE A N 1
ATOM 1561 C CA . PHE A 1 193 ? -9.595 8.747 17.176 1.00 89.75 193 PHE A CA 1
ATOM 1562 C C . PHE A 1 193 ? -9.338 8.625 15.672 1.00 89.75 193 PHE A C 1
ATOM 1564 O O . PHE A 1 193 ? -8.631 7.710 15.246 1.00 89.75 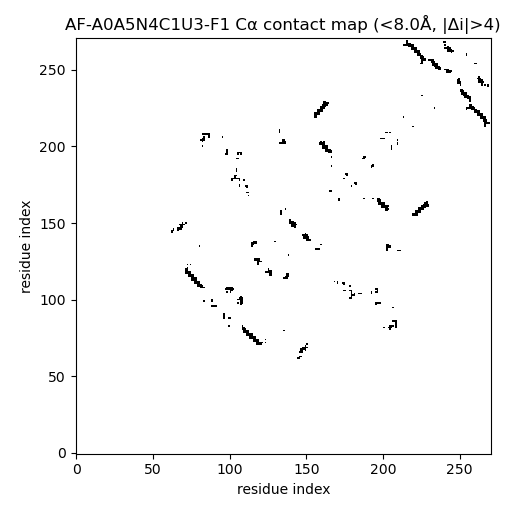193 PHE A O 1
ATOM 1571 N N . GLN A 1 194 ? -9.846 9.571 14.876 1.00 91.31 194 GLN A N 1
ATOM 1572 C CA . GLN A 1 194 ? -9.689 9.545 13.420 1.00 91.31 194 GLN A CA 1
ATOM 1573 C C . GLN A 1 194 ? -8.221 9.527 13.012 1.00 91.31 194 GLN A C 1
ATOM 1575 O O . GLN A 1 194 ? -7.811 8.663 12.239 1.00 91.31 194 GLN A O 1
ATOM 1580 N N . VAL A 1 195 ? -7.412 10.426 13.576 1.00 90.62 195 VAL A N 1
ATOM 1581 C 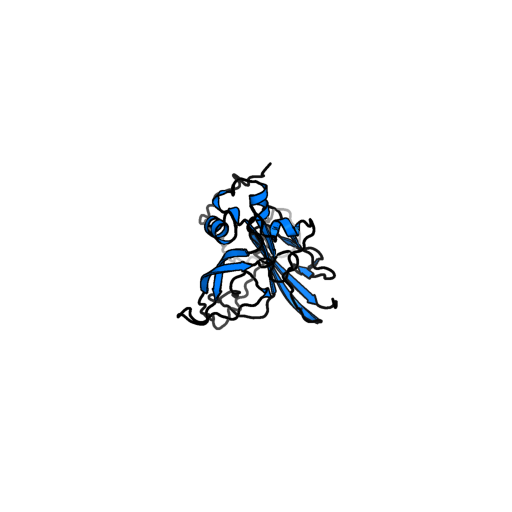CA . VAL A 1 195 ? -5.979 10.504 13.271 1.00 90.62 195 VAL A CA 1
ATOM 1582 C C . VAL A 1 195 ? -5.251 9.229 13.697 1.00 90.62 195 VAL A C 1
ATOM 1584 O O . VAL A 1 195 ? -4.391 8.757 12.959 1.00 90.62 195 VAL A O 1
ATOM 1587 N N . SER A 1 196 ? -5.617 8.622 14.832 1.00 91.06 196 SER A N 1
ATOM 1588 C CA . SER A 1 196 ? -4.971 7.387 15.308 1.00 91.06 196 SER A CA 1
ATOM 1589 C C . SER A 1 196 ? -5.161 6.178 14.380 1.00 91.06 196 SER A C 1
ATOM 1591 O O . SER A 1 196 ? -4.339 5.263 14.388 1.00 91.06 196 SER A O 1
ATOM 1593 N N . ASN A 1 197 ? -6.209 6.201 13.552 1.00 92.56 197 ASN A N 1
ATOM 1594 C CA . ASN A 1 197 ? -6.583 5.127 12.631 1.00 92.56 197 ASN A CA 1
ATOM 1595 C C . ASN A 1 197 ? -6.047 5.337 11.199 1.00 92.56 197 ASN A C 1
ATOM 1597 O O . ASN A 1 197 ? -6.316 4.525 10.312 1.00 92.56 197 ASN A O 1
ATOM 1601 N N . ILE A 1 198 ? -5.306 6.421 10.945 1.00 93.50 198 ILE A N 1
ATOM 1602 C CA . ILE A 1 198 ? -4.678 6.682 9.644 1.00 93.50 198 ILE A CA 1
ATOM 1603 C C . ILE A 1 198 ? -3.276 6.070 9.647 1.00 93.50 198 ILE A C 1
ATOM 1605 O O . ILE A 1 198 ? -2.353 6.577 10.284 1.00 93.50 198 ILE A O 1
ATOM 1609 N N . MET A 1 199 ? -3.098 4.973 8.913 1.00 93.31 199 MET A N 1
ATOM 1610 C CA . MET A 1 199 ? -1.850 4.211 8.898 1.00 93.31 199 MET A CA 1
ATOM 1611 C C . MET A 1 199 ? -0.990 4.573 7.688 1.00 93.31 199 MET A C 1
ATOM 1613 O O . MET A 1 199 ? -1.268 4.171 6.557 1.00 93.31 199 MET A O 1
ATOM 1617 N N . HIS A 1 200 ? 0.093 5.312 7.939 1.00 93.44 200 HIS A N 1
ATOM 1618 C CA . HIS A 1 200 ? 1.125 5.630 6.948 1.00 93.44 200 HIS A CA 1
ATOM 1619 C C . HIS A 1 200 ? 2.097 4.456 6.815 1.00 93.44 200 HIS A C 1
ATOM 1621 O O . HIS A 1 200 ? 2.968 4.274 7.665 1.00 93.44 200 HIS A O 1
ATOM 1627 N N . SER A 1 201 ? 1.937 3.650 5.765 1.00 93.81 201 SER A N 1
ATOM 1628 C CA . SER A 1 201 ? 2.590 2.345 5.655 1.00 93.81 201 SER A CA 1
ATOM 1629 C C . SER A 1 201 ? 3.435 2.165 4.394 1.00 93.81 201 SER A C 1
ATOM 1631 O O . SER A 1 201 ? 3.164 2.752 3.343 1.00 93.81 201 SER A O 1
ATOM 1633 N N . ILE A 1 202 ? 4.430 1.285 4.508 1.00 94.44 202 ILE A N 1
ATOM 1634 C CA . ILE A 1 202 ? 5.207 0.724 3.402 1.00 94.44 202 ILE A CA 1
ATOM 1635 C C . ILE A 1 202 ? 4.914 -0.779 3.358 1.00 94.44 202 ILE A C 1
ATOM 1637 O O . ILE A 1 202 ? 5.142 -1.479 4.343 1.00 94.44 202 ILE A O 1
ATOM 1641 N N . ASN A 1 203 ? 4.349 -1.275 2.255 1.00 93.81 203 ASN A N 1
ATOM 1642 C CA . ASN A 1 203 ? 3.830 -2.648 2.116 1.00 93.81 203 ASN A CA 1
ATOM 1643 C C . ASN A 1 203 ? 2.848 -3.057 3.233 1.00 93.81 203 ASN A C 1
ATOM 1645 O O . ASN A 1 203 ? 2.713 -4.233 3.555 1.00 93.81 203 ASN A O 1
ATOM 1649 N N . GLY A 1 204 ? 2.141 -2.100 3.841 1.00 92.88 204 GLY A N 1
ATOM 1650 C CA . GLY A 1 204 ? 1.259 -2.370 4.980 1.00 92.88 204 GLY A CA 1
ATOM 1651 C C . GLY A 1 204 ? 1.975 -2.472 6.327 1.00 92.88 204 GLY A C 1
ATOM 1652 O O . GLY A 1 204 ? 1.334 -2.794 7.318 1.00 92.88 204 GLY A O 1
ATOM 1653 N N . TYR A 1 205 ? 3.265 -2.159 6.405 1.00 93.62 205 TYR A N 1
ATOM 1654 C CA . TYR A 1 205 ? 4.002 -2.079 7.663 1.00 93.62 205 TYR A CA 1
ATOM 1655 C C . TYR A 1 205 ? 4.337 -0.636 8.028 1.00 93.62 205 TYR A C 1
ATOM 1657 O O . TYR A 1 205 ? 4.529 0.212 7.157 1.00 93.62 205 TYR A O 1
ATOM 1665 N N . VAL A 1 206 ? 4.438 -0.356 9.326 1.00 92.31 206 VAL A N 1
ATOM 1666 C CA . VAL A 1 206 ? 4.727 0.984 9.863 1.00 92.31 206 VAL A CA 1
ATOM 1667 C C . VAL A 1 206 ? 5.935 0.967 10.805 1.00 92.31 206 VAL A C 1
ATOM 1669 O O . VAL A 1 206 ? 6.290 -0.077 11.358 1.00 92.31 206 VAL A O 1
ATOM 1672 N N . PHE A 1 207 ? 6.549 2.135 11.024 1.00 88.88 207 PHE A N 1
ATOM 1673 C CA . PHE A 1 207 ? 7.622 2.370 12.008 1.00 88.88 207 PHE A CA 1
ATOM 1674 C C . PHE A 1 207 ? 8.739 1.311 12.010 1.00 88.88 207 PHE A C 1
ATOM 1676 O O . PHE A 1 207 ? 8.982 0.676 13.044 1.00 88.88 207 PHE A O 1
ATOM 1683 N N . ASP A 1 208 ? 9.381 1.129 10.854 1.00 86.06 208 ASP A N 1
ATOM 1684 C CA . ASP A 1 208 ? 10.533 0.238 10.639 1.00 86.06 208 ASP A CA 1
ATOM 1685 C C . ASP A 1 208 ? 10.241 -1.257 10.840 1.00 86.06 208 ASP A C 1
ATOM 1687 O O . ASP A 1 208 ? 11.144 -2.061 11.077 1.00 86.06 208 ASP A O 1
ATOM 1691 N N . SER A 1 209 ? 8.968 -1.653 10.734 1.00 86.50 209 SER A N 1
ATOM 1692 C CA . SER A 1 209 ? 8.587 -3.063 10.885 1.00 86.50 209 SER A CA 1
ATOM 1693 C C . SER A 1 209 ? 8.887 -3.919 9.647 1.00 86.50 209 SER A C 1
ATOM 1695 O O . SER A 1 209 ? 8.982 -5.146 9.756 1.00 86.50 209 SER A O 1
ATOM 1697 N N . LEU A 1 210 ? 9.052 -3.281 8.483 1.00 88.50 210 LEU A N 1
ATOM 1698 C CA . LEU A 1 210 ? 9.486 -3.917 7.242 1.00 88.50 210 LEU A CA 1
ATOM 1699 C C . LEU A 1 210 ? 11.010 -3.869 7.143 1.00 88.50 210 LEU A C 1
ATOM 1701 O O . LEU A 1 210 ? 11.600 -2.791 7.134 1.00 88.50 210 LEU A O 1
ATOM 1705 N N . GLN A 1 211 ? 11.629 -5.038 7.014 1.00 85.56 211 GLN A N 1
ATOM 1706 C CA . GLN A 1 211 ? 13.055 -5.177 6.746 1.00 85.56 211 GLN A CA 1
ATOM 1707 C C . GLN A 1 211 ? 13.217 -5.947 5.444 1.00 85.56 211 GLN A C 1
ATOM 1709 O O . GLN A 1 211 ? 12.732 -7.069 5.316 1.00 85.56 211 GLN A O 1
ATOM 1714 N N . LEU A 1 212 ? 13.869 -5.317 4.473 1.00 85.31 212 LEU A N 1
ATOM 1715 C CA . LEU A 1 212 ? 14.153 -5.908 3.174 1.00 85.31 212 LEU A CA 1
ATOM 1716 C C . LEU A 1 212 ? 15.624 -6.299 3.151 1.00 85.31 212 LEU A C 1
ATOM 1718 O O . LEU A 1 212 ? 16.489 -5.461 3.396 1.00 85.31 212 LEU A O 1
ATOM 1722 N N . SER A 1 213 ? 15.901 -7.572 2.877 1.00 82.38 213 SER A N 1
ATOM 1723 C CA . SER A 1 213 ? 17.270 -8.069 2.743 1.00 82.38 213 SER A CA 1
ATOM 1724 C C . SER A 1 213 ? 17.633 -8.186 1.268 1.00 82.38 213 SER A C 1
ATOM 1726 O O . SER A 1 213 ? 16.892 -8.777 0.484 1.00 82.38 213 SER A O 1
ATOM 1728 N N . VAL A 1 214 ? 18.763 -7.596 0.885 1.00 84.75 214 VAL A N 1
ATOM 1729 C CA . VAL A 1 214 ? 19.305 -7.662 -0.478 1.00 84.75 214 VAL A CA 1
ATOM 1730 C C . VAL A 1 214 ? 20.781 -8.020 -0.384 1.00 84.75 214 VAL A C 1
ATOM 1732 O O . VAL A 1 214 ? 21.457 -7.616 0.565 1.00 84.75 214 VAL A O 1
ATOM 1735 N N . CYS A 1 215 ? 21.286 -8.822 -1.321 1.00 85.06 215 CYS A N 1
ATOM 1736 C CA . CYS A 1 215 ? 22.677 -9.254 -1.275 1.00 85.06 215 CYS A CA 1
ATOM 1737 C C . CYS A 1 215 ? 23.618 -8.166 -1.812 1.00 85.06 215 CYS A C 1
ATOM 1739 O O . CYS A 1 215 ? 23.305 -7.454 -2.766 1.00 85.06 215 CYS A O 1
ATOM 1741 N N . LEU A 1 216 ? 24.820 -8.077 -1.236 1.00 87.06 216 LEU A N 1
ATOM 1742 C CA . LEU A 1 216 ? 25.876 -7.214 -1.764 1.00 87.06 216 LEU A CA 1
ATOM 1743 C C . LEU A 1 216 ? 26.265 -7.669 -3.183 1.00 87.06 216 LEU A C 1
ATOM 1745 O O . LEU A 1 216 ? 26.463 -8.861 -3.423 1.00 87.06 216 LEU A O 1
ATOM 1749 N N . HIS A 1 217 ? 26.434 -6.710 -4.089 1.00 83.94 217 HIS A N 1
ATOM 1750 C CA . HIS A 1 217 ? 26.646 -6.858 -5.535 1.00 83.94 217 HIS A CA 1
ATOM 1751 C C . HIS A 1 217 ? 25.443 -7.396 -6.322 1.00 83.94 217 HIS A C 1
ATOM 1753 O O . HIS A 1 217 ? 25.572 -7.715 -7.506 1.00 83.94 217 HIS A O 1
ATOM 1759 N N . GLU A 1 218 ? 24.267 -7.494 -5.702 1.00 83.19 218 GLU A N 1
ATOM 1760 C CA . GLU A 1 218 ? 23.035 -7.804 -6.418 1.00 83.19 218 GLU A CA 1
ATOM 1761 C C . GLU A 1 218 ? 22.532 -6.565 -7.171 1.00 83.19 218 GLU A C 1
ATOM 1763 O O . GLU A 1 218 ? 22.540 -5.445 -6.654 1.00 83.19 218 GLU A O 1
ATOM 1768 N N . VAL A 1 219 ? 22.080 -6.767 -8.409 1.00 83.38 219 VAL A N 1
ATOM 1769 C CA . VAL A 1 219 ? 21.376 -5.732 -9.171 1.00 83.38 219 VAL A CA 1
ATOM 1770 C C . VAL A 1 219 ? 19.886 -5.942 -8.958 1.00 83.38 219 VAL A C 1
ATOM 1772 O O . VAL A 1 219 ? 19.318 -6.923 -9.436 1.00 83.38 219 VAL A O 1
ATOM 1775 N N . ALA A 1 220 ? 19.258 -5.013 -8.245 1.00 84.75 220 ALA A N 1
ATOM 1776 C CA . ALA A 1 220 ? 17.860 -5.109 -7.861 1.00 84.75 220 ALA A CA 1
ATOM 1777 C C . ALA A 1 220 ? 16.999 -4.122 -8.658 1.00 84.75 220 ALA A C 1
ATOM 1779 O O . ALA A 1 220 ? 17.298 -2.926 -8.740 1.00 84.75 220 ALA A O 1
ATOM 1780 N N . TYR A 1 221 ? 15.895 -4.630 -9.205 1.00 87.62 221 TYR A N 1
ATOM 1781 C CA . TYR A 1 221 ? 14.811 -3.807 -9.734 1.00 87.62 221 TYR A CA 1
ATOM 1782 C C . TYR A 1 221 ? 13.778 -3.559 -8.640 1.00 87.62 221 TYR A C 1
ATOM 1784 O O . TYR A 1 221 ? 13.343 -4.493 -7.959 1.00 87.62 221 TYR A O 1
ATOM 1792 N N . TRP A 1 222 ? 13.381 -2.299 -8.515 1.00 90.06 222 TRP A N 1
ATOM 1793 C CA . TRP A 1 222 ? 12.406 -1.829 -7.547 1.00 90.06 222 TRP A CA 1
ATOM 1794 C C . TRP A 1 222 ? 11.207 -1.242 -8.275 1.00 90.06 222 TRP A C 1
ATOM 1796 O O . TRP A 1 222 ? 11.329 -0.281 -9.037 1.00 90.06 222 TRP A O 1
ATOM 1806 N N . TYR A 1 223 ? 10.045 -1.832 -8.023 1.00 91.94 223 TYR A N 1
ATOM 1807 C CA . TYR A 1 223 ? 8.760 -1.347 -8.509 1.00 91.94 223 TYR A CA 1
ATOM 1808 C C . TYR A 1 223 ? 8.112 -0.571 -7.376 1.00 91.94 223 TYR A C 1
ATOM 1810 O O . TYR A 1 223 ? 7.673 -1.168 -6.392 1.00 91.94 223 TYR A O 1
ATOM 1818 N N . ILE A 1 224 ? 8.116 0.754 -7.491 1.00 93.50 224 ILE A N 1
ATOM 1819 C CA . ILE A 1 224 ? 7.686 1.638 -6.416 1.00 93.50 224 ILE A CA 1
ATOM 1820 C C . ILE A 1 224 ? 6.354 2.266 -6.800 1.00 93.50 224 ILE A C 1
ATOM 1822 O O . ILE A 1 224 ? 6.221 2.892 -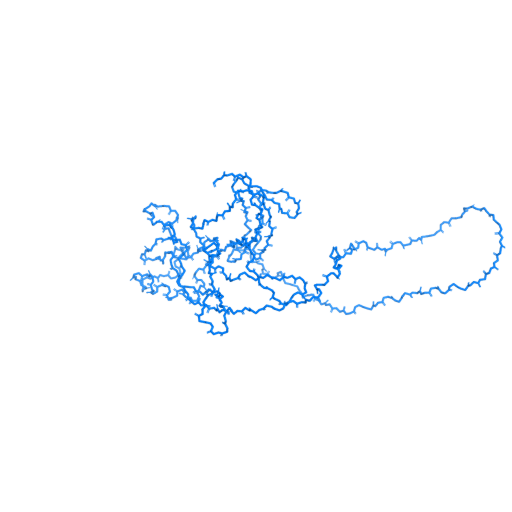7.850 1.00 93.50 224 ILE A O 1
ATOM 1826 N N . LEU A 1 225 ? 5.360 2.064 -5.948 1.00 94.19 225 LEU A N 1
ATOM 1827 C CA . LEU A 1 225 ? 3.976 2.457 -6.164 1.00 94.19 225 LEU A CA 1
ATOM 1828 C C . LEU A 1 225 ? 3.535 3.393 -5.042 1.00 94.19 225 LEU A C 1
ATOM 1830 O O . LEU A 1 225 ? 3.889 3.185 -3.882 1.00 94.19 225 LEU A O 1
ATOM 1834 N N . SER A 1 226 ? 2.726 4.389 -5.384 1.00 94.12 226 SER A N 1
ATOM 1835 C CA . SER A 1 226 ? 2.037 5.251 -4.425 1.00 94.12 226 SER A CA 1
ATOM 1836 C C . SER A 1 226 ? 0.538 5.124 -4.658 1.00 94.12 226 SER A C 1
ATOM 1838 O O . SER A 1 226 ? 0.011 5.623 -5.653 1.00 94.12 226 SER A O 1
ATOM 1840 N N . VAL A 1 227 ? -0.144 4.380 -3.787 1.00 92.56 227 VAL A N 1
ATOM 1841 C CA . VAL A 1 227 ? -1.589 4.128 -3.882 1.00 92.56 227 VAL A CA 1
ATOM 1842 C C . VAL A 1 227 ? -2.174 4.162 -2.480 1.00 92.56 227 VAL A C 1
ATOM 1844 O O . VAL A 1 227 ? -1.723 3.424 -1.610 1.00 92.56 227 VAL A O 1
ATOM 1847 N N . GLY A 1 228 ? -3.206 4.974 -2.267 1.00 87.94 228 GLY A N 1
ATOM 1848 C CA . GLY A 1 228 ? -3.892 5.081 -0.984 1.00 87.94 228 GLY A CA 1
ATOM 1849 C C . GLY A 1 228 ? -4.659 6.392 -0.872 1.00 87.94 228 GLY A C 1
ATOM 1850 O O . GLY A 1 228 ? -4.954 7.035 -1.875 1.00 87.94 228 GLY A O 1
ATOM 1851 N N . ALA A 1 229 ? -4.945 6.814 0.358 1.00 83.94 229 ALA A N 1
ATOM 1852 C CA . ALA A 1 229 ? -5.619 8.083 0.643 1.00 83.94 229 ALA A CA 1
ATOM 1853 C C . ALA A 1 229 ? -4.689 9.318 0.549 1.00 83.94 229 ALA A C 1
ATOM 1855 O O . ALA A 1 229 ? -5.023 10.385 1.062 1.00 83.94 229 ALA A O 1
ATOM 1856 N N . GLN A 1 230 ? -3.504 9.185 -0.060 1.00 83.50 230 GLN A N 1
ATOM 1857 C CA . GLN A 1 230 ? -2.549 10.289 -0.191 1.00 83.50 230 GLN A CA 1
ATOM 1858 C C . GLN A 1 230 ? -3.057 11.321 -1.199 1.00 83.50 230 GLN A C 1
ATOM 1860 O O . GLN A 1 230 ? -3.474 10.968 -2.300 1.00 83.50 230 GLN A O 1
ATOM 1865 N N . THR A 1 231 ? -2.964 12.600 -0.844 1.00 83.06 231 THR A N 1
ATOM 1866 C CA . THR A 1 231 ? -3.273 13.717 -1.752 1.00 83.06 231 THR A CA 1
ATOM 1867 C C . THR A 1 231 ? -2.024 14.399 -2.296 1.00 83.06 231 THR A C 1
ATOM 1869 O O . THR A 1 231 ? -2.074 14.989 -3.371 1.00 83.06 231 THR A O 1
ATOM 1872 N N . ASP A 1 232 ? -0.911 14.299 -1.571 1.00 88.19 232 ASP A N 1
ATOM 1873 C CA . ASP A 1 232 ? 0.355 14.938 -1.918 1.00 88.19 232 ASP A CA 1
ATOM 1874 C C . ASP A 1 232 ? 1.325 13.948 -2.571 1.00 88.19 232 ASP A C 1
ATOM 1876 O O . ASP A 1 232 ? 1.190 12.727 -2.448 1.00 88.19 232 ASP A O 1
ATOM 1880 N N . PHE A 1 233 ? 2.326 14.488 -3.268 1.00 90.62 233 PHE A N 1
ATOM 1881 C CA . PHE A 1 233 ? 3.425 13.688 -3.795 1.00 90.62 233 PHE A CA 1
ATOM 1882 C C . PHE A 1 233 ? 4.359 13.223 -2.667 1.00 90.62 233 PHE A C 1
ATOM 1884 O O . PHE A 1 233 ? 4.514 13.884 -1.639 1.00 90.62 233 PHE A O 1
ATOM 1891 N N . LEU A 1 234 ? 5.013 12.085 -2.881 1.00 93.00 234 LEU A N 1
ATOM 1892 C CA . LEU A 1 234 ? 6.006 11.519 -1.977 1.00 93.00 234 LEU A CA 1
ATOM 1893 C C . LEU A 1 234 ? 7.406 11.696 -2.557 1.00 93.00 234 LEU A C 1
ATOM 1895 O O . LEU A 1 234 ? 7.635 11.399 -3.727 1.00 93.00 234 LEU A O 1
ATOM 1899 N N . SER A 1 235 ? 8.345 12.121 -1.717 1.00 93.94 235 SER A N 1
ATOM 1900 C CA . SER A 1 235 ? 9.773 12.153 -2.039 1.00 93.94 235 SER A CA 1
ATOM 1901 C C . SER A 1 235 ? 10.459 10.959 -1.382 1.00 93.94 235 SER A C 1
ATOM 1903 O O . SER A 1 235 ? 10.710 10.964 -0.177 1.00 93.94 235 SER A O 1
ATOM 1905 N N . VAL A 1 236 ? 10.730 9.920 -2.168 1.00 94.00 236 VAL A N 1
ATOM 1906 C CA . VAL A 1 236 ? 11.332 8.664 -1.704 1.00 94.00 236 VAL A CA 1
ATOM 1907 C C . VAL A 1 236 ? 12.836 8.701 -1.943 1.00 94.00 236 VAL A C 1
ATOM 1909 O O . VAL A 1 236 ? 13.276 8.989 -3.050 1.00 94.00 236 VAL A O 1
ATOM 1912 N N . PHE A 1 237 ? 13.630 8.372 -0.930 1.00 93.94 237 PHE A N 1
ATOM 1913 C CA . PHE A 1 237 ? 15.082 8.247 -1.050 1.00 93.94 237 PHE A CA 1
ATOM 1914 C C . PHE A 1 237 ? 15.557 6.957 -0.382 1.00 93.94 237 PHE A C 1
ATOM 1916 O O . PHE A 1 237 ? 14.918 6.453 0.544 1.00 93.94 237 PHE A O 1
ATOM 1923 N N . PHE A 1 238 ? 16.687 6.430 -0.846 1.00 91.19 238 PHE A N 1
ATOM 1924 C CA . PHE A 1 238 ? 17.335 5.262 -0.258 1.00 91.19 238 PHE A CA 1
ATOM 1925 C C . PHE A 1 238 ? 18.596 5.721 0.473 1.00 91.19 238 PHE A C 1
ATOM 1927 O O . PHE A 1 238 ? 19.517 6.268 -0.130 1.00 91.19 238 PHE A O 1
ATOM 1934 N N . SER A 1 239 ? 18.640 5.531 1.790 1.00 89.62 239 SER A N 1
ATOM 1935 C CA . SER A 1 239 ? 19.763 5.982 2.616 1.00 89.62 239 SER A CA 1
ATOM 1936 C C . SER A 1 239 ? 21.083 5.357 2.160 1.00 89.62 239 SER A C 1
ATOM 1938 O O . SER A 1 239 ? 21.258 4.147 2.260 1.00 89.62 239 SER A O 1
ATOM 1940 N N . GLY A 1 240 ? 22.022 6.183 1.693 1.00 86.94 240 GLY A N 1
ATOM 1941 C CA . GLY A 1 240 ? 23.346 5.726 1.254 1.00 86.94 240 GLY A CA 1
ATOM 1942 C C . GLY A 1 240 ? 23.375 5.058 -0.124 1.00 86.94 240 GLY A C 1
ATOM 1943 O O . GLY A 1 240 ? 24.398 4.477 -0.482 1.00 86.94 240 GLY A O 1
ATOM 1944 N N . TYR A 1 241 ? 22.292 5.150 -0.900 1.00 89.38 241 TYR A N 1
ATOM 1945 C CA . TYR A 1 241 ? 22.203 4.582 -2.242 1.00 89.38 241 TYR A CA 1
ATOM 1946 C C . TYR A 1 241 ? 21.721 5.608 -3.258 1.00 89.38 241 TYR A C 1
ATOM 1948 O O . TYR A 1 241 ? 20.873 6.447 -2.968 1.00 89.38 241 TYR A O 1
ATOM 1956 N N . THR A 1 242 ? 22.233 5.472 -4.476 1.00 91.44 242 THR A N 1
ATOM 1957 C CA . THR A 1 242 ? 21.723 6.161 -5.659 1.00 91.44 242 THR A CA 1
ATOM 1958 C C . THR A 1 242 ? 21.064 5.132 -6.567 1.00 91.44 242 THR A C 1
ATOM 1960 O O . THR A 1 242 ? 21.450 3.958 -6.596 1.00 91.44 242 THR A O 1
ATOM 1963 N N . PHE A 1 243 ? 20.036 5.541 -7.298 1.00 92.75 243 PHE A N 1
ATOM 1964 C CA . PHE A 1 243 ? 19.322 4.653 -8.210 1.00 92.75 243 PHE A CA 1
ATOM 1965 C C . PHE A 1 243 ? 19.235 5.281 -9.590 1.00 92.75 243 PHE A C 1
ATOM 1967 O O . PHE A 1 243 ? 19.396 6.487 -9.770 1.00 92.75 243 PHE A O 1
ATOM 1974 N N . LYS A 1 244 ? 18.992 4.443 -10.595 1.00 90.25 244 LYS A N 1
ATOM 1975 C CA . LYS A 1 244 ? 18.822 4.894 -11.968 1.00 90.25 244 LYS A CA 1
ATOM 1976 C C . LYS A 1 244 ? 17.343 4.896 -12.338 1.00 90.25 244 LYS A C 1
ATOM 1978 O O . LYS A 1 244 ? 16.696 3.847 -12.371 1.00 90.25 244 LYS A O 1
ATOM 1983 N N . HIS A 1 245 ? 16.825 6.082 -12.640 1.00 91.19 245 HIS A N 1
ATOM 1984 C CA . HIS A 1 245 ? 15.459 6.345 -13.084 1.00 91.19 245 HIS A CA 1
ATOM 1985 C C . HIS A 1 245 ? 15.493 6.913 -14.502 1.00 91.19 245 HIS A C 1
ATOM 1987 O O . HIS A 1 245 ? 16.263 7.820 -14.794 1.00 91.19 245 HIS A O 1
ATOM 1993 N N . LYS A 1 246 ? 14.724 6.334 -15.435 1.00 87.38 246 LYS A N 1
ATOM 1994 C CA . LYS A 1 246 ? 14.651 6.803 -16.841 1.00 87.38 246 LYS A CA 1
ATOM 1995 C C . LYS A 1 246 ? 16.032 7.048 -17.487 1.00 87.38 246 LYS A C 1
ATOM 1997 O O . LYS A 1 246 ? 16.229 7.979 -18.256 1.00 87.38 246 LYS A O 1
ATOM 2002 N N . MET A 1 247 ? 16.979 6.152 -17.198 1.00 85.44 247 MET A N 1
ATOM 2003 C CA . MET A 1 247 ? 18.381 6.184 -17.644 1.00 85.44 247 MET A CA 1
ATOM 2004 C C . MET A 1 247 ? 19.292 7.251 -17.008 1.00 85.44 247 MET A C 1
ATOM 2006 O O . MET A 1 247 ? 20.465 7.318 -17.377 1.00 85.44 247 MET A O 1
ATOM 2010 N N . VAL A 1 248 ? 18.816 7.992 -16.010 1.00 92.00 248 VAL A N 1
ATOM 2011 C CA . VAL A 1 248 ? 19.565 9.015 -15.264 1.00 92.00 248 VAL A CA 1
ATOM 2012 C C . VAL A 1 248 ? 19.749 8.568 -13.812 1.00 92.00 248 VAL A C 1
ATOM 2014 O O . VAL A 1 248 ? 18.886 7.889 -13.265 1.00 92.00 248 VAL A O 1
ATOM 2017 N N . TYR A 1 249 ? 20.895 8.886 -13.205 1.00 92.94 249 TYR A N 1
ATOM 2018 C CA . TYR A 1 249 ? 21.121 8.628 -11.780 1.00 92.94 249 TYR A CA 1
ATOM 2019 C C . TYR A 1 249 ? 20.517 9.745 -10.935 1.00 92.94 249 TYR A C 1
ATOM 2021 O O . TYR A 1 249 ? 20.779 10.919 -11.192 1.00 92.94 249 TYR A O 1
ATOM 2029 N N . GLU A 1 250 ? 19.743 9.359 -9.929 1.00 93.50 250 GLU A N 1
ATOM 2030 C CA . GLU A 1 250 ? 19.045 10.254 -9.014 1.00 93.50 250 GLU A CA 1
ATOM 2031 C C . GLU A 1 250 ? 19.126 9.714 -7.578 1.00 93.50 250 GLU A C 1
ATOM 2033 O O . GLU A 1 250 ? 19.293 8.51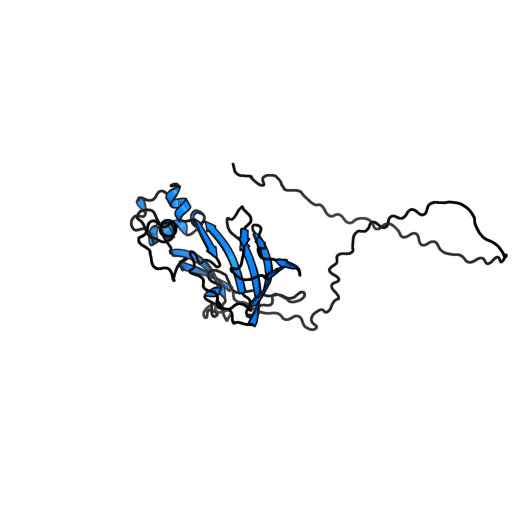1 -7.351 1.00 93.50 250 GLU A O 1
ATOM 2038 N N . ASP A 1 251 ? 18.983 10.621 -6.610 1.00 92.62 251 ASP A N 1
ATOM 2039 C CA . ASP A 1 251 ? 19.012 10.299 -5.175 1.00 92.62 251 ASP A CA 1
ATOM 2040 C C . ASP A 1 251 ? 17.606 10.285 -4.558 1.00 92.62 251 ASP A C 1
ATOM 2042 O O . ASP A 1 251 ? 17.373 9.687 -3.507 1.00 92.62 251 ASP A O 1
ATOM 2046 N N . THR A 1 252 ? 16.650 10.982 -5.177 1.00 94.06 252 THR A N 1
ATOM 2047 C CA . THR A 1 252 ? 15.285 11.138 -4.664 1.00 94.06 252 THR A CA 1
ATOM 2048 C C . THR A 1 252 ? 14.276 10.997 -5.790 1.00 94.06 252 THR A C 1
ATOM 2050 O O . THR A 1 252 ? 14.353 11.698 -6.792 1.00 94.06 252 THR A O 1
ATOM 2053 N N . LEU A 1 253 ? 13.316 10.097 -5.600 1.00 94.19 253 LEU A N 1
ATOM 2054 C CA . LEU A 1 253 ? 12.252 9.790 -6.541 1.00 94.19 253 LEU A CA 1
ATOM 2055 C C . LEU A 1 253 ? 10.987 10.519 -6.100 1.00 94.19 253 LEU A C 1
ATOM 2057 O O . LEU A 1 253 ? 10.531 10.349 -4.969 1.00 94.19 253 LEU A O 1
ATOM 2061 N N . THR A 1 254 ? 10.398 11.301 -7.000 1.00 94.44 254 THR A N 1
ATOM 2062 C CA . THR A 1 254 ? 9.098 11.937 -6.755 1.00 94.44 254 THR A CA 1
ATOM 2063 C C . THR A 1 254 ? 7.983 11.028 -7.264 1.00 94.44 254 THR A C 1
ATOM 2065 O O . THR A 1 254 ? 7.942 10.706 -8.449 1.00 94.44 254 THR A O 1
ATOM 2068 N N . LEU A 1 255 ? 7.071 10.628 -6.379 1.00 93.50 255 LEU A N 1
ATOM 2069 C CA . LEU A 1 255 ? 5.914 9.791 -6.692 1.00 93.50 255 LEU A CA 1
ATOM 2070 C C . LEU A 1 255 ? 4.621 10.567 -6.492 1.00 93.50 255 LEU A C 1
ATOM 2072 O O . LEU A 1 255 ? 4.328 11.036 -5.395 1.00 93.50 255 LEU A O 1
ATOM 2076 N N . PHE A 1 256 ? 3.812 10.648 -7.541 1.00 92.56 256 PHE A N 1
ATOM 2077 C CA . PHE A 1 256 ? 2.479 11.236 -7.468 1.00 92.56 256 PHE A CA 1
ATOM 2078 C C . PHE A 1 256 ? 1.454 10.226 -6.922 1.00 92.56 256 PHE A C 1
ATOM 2080 O O . PHE A 1 256 ? 1.681 9.013 -7.014 1.00 92.56 256 PHE A O 1
ATOM 2087 N N . PRO A 1 257 ? 0.318 10.684 -6.371 1.00 92.12 257 PRO A N 1
ATOM 2088 C CA . PRO A 1 257 ? -0.784 9.797 -6.007 1.00 92.12 257 PRO A CA 1
ATOM 2089 C C . PRO A 1 257 ? -1.232 8.935 -7.193 1.00 92.12 257 PRO A C 1
ATOM 2091 O O . PRO A 1 257 ? -1.309 9.418 -8.323 1.00 92.12 257 PRO A O 1
ATOM 2094 N N . PHE A 1 258 ? -1.525 7.660 -6.932 1.00 91.56 258 PHE A N 1
ATOM 2095 C CA . PHE A 1 258 ? -1.941 6.668 -7.933 1.00 91.56 258 PHE A CA 1
ATOM 2096 C C . PHE A 1 258 ? -0.943 6.473 -9.086 1.00 91.56 258 PHE A C 1
ATOM 2098 O O . PHE A 1 258 ? -1.331 6.117 -10.199 1.00 91.56 258 PHE A O 1
ATOM 2105 N N . SER A 1 259 ? 0.349 6.687 -8.820 1.00 93.25 259 SER A N 1
ATOM 2106 C CA . SER A 1 259 ? 1.423 6.498 -9.798 1.00 93.25 259 SER A CA 1
ATOM 2107 C C . SER A 1 259 ? 2.370 5.364 -9.411 1.00 93.25 259 SER A C 1
ATOM 2109 O O . SER A 1 259 ? 2.451 4.942 -8.253 1.00 93.25 259 SER A O 1
ATOM 2111 N N . GLY A 1 260 ? 3.082 4.861 -10.417 1.00 92.50 260 GLY A N 1
ATOM 2112 C CA . GLY A 1 260 ? 4.101 3.837 -10.270 1.00 92.50 260 GLY A CA 1
ATOM 2113 C C . GLY A 1 260 ? 5.325 4.168 -11.099 1.00 92.50 260 GLY A C 1
ATOM 2114 O O . GLY A 1 260 ? 5.202 4.516 -12.271 1.00 92.50 260 GLY A O 1
ATOM 2115 N N . GLU A 1 261 ? 6.501 4.025 -10.502 1.00 92.94 261 GLU A N 1
ATOM 2116 C CA . GLU A 1 261 ? 7.781 4.233 -11.168 1.00 92.94 261 GLU A CA 1
ATOM 2117 C C . GLU A 1 261 ? 8.683 3.019 -10.924 1.00 92.94 261 GLU A C 1
ATOM 2119 O O . GLU A 1 261 ? 8.630 2.356 -9.886 1.00 92.94 261 GLU A O 1
ATOM 2124 N N . THR A 1 262 ? 9.501 2.691 -11.921 1.00 91.19 262 THR A N 1
ATOM 2125 C CA . THR A 1 262 ? 10.478 1.602 -11.822 1.00 91.19 262 THR A CA 1
ATOM 2126 C C . THR A 1 262 ? 11.872 2.192 -11.776 1.00 91.19 262 THR A C 1
ATOM 2128 O O . THR A 1 262 ? 12.254 2.972 -12.653 1.00 91.19 262 THR A O 1
ATOM 2131 N N . VAL A 1 263 ? 12.641 1.786 -10.773 1.00 90.81 263 VAL A N 1
ATOM 2132 C CA . VAL A 1 263 ? 14.045 2.163 -10.623 1.00 90.81 263 VAL A CA 1
ATOM 2133 C C . VAL A 1 263 ? 14.893 0.909 -10.500 1.00 90.81 263 VAL A C 1
ATOM 2135 O O . VAL A 1 263 ? 14.416 -0.149 -10.084 1.00 90.81 263 VAL A O 1
ATOM 2138 N N . PHE A 1 264 ? 16.160 1.010 -10.875 1.00 88.94 264 PHE A N 1
ATOM 2139 C CA . PHE A 1 264 ? 17.113 -0.067 -10.642 1.00 88.94 264 PHE A CA 1
ATOM 2140 C C . PHE A 1 264 ? 18.342 0.467 -9.923 1.00 88.94 264 PHE A C 1
ATOM 2142 O O . PHE A 1 264 ? 18.746 1.614 -10.126 1.00 88.94 264 PHE A O 1
ATOM 2149 N N . MET A 1 265 ? 18.930 -0.373 -9.080 1.00 88.00 265 MET A N 1
ATOM 2150 C CA . MET A 1 265 ? 20.109 -0.025 -8.297 1.00 88.00 265 MET A CA 1
ATOM 2151 C C . MET A 1 265 ? 21.084 -1.199 -8.220 1.00 88.00 265 MET A C 1
ATOM 2153 O O . MET A 1 265 ? 20.678 -2.363 -8.221 1.00 88.00 265 MET A O 1
ATOM 2157 N N . SER A 1 266 ? 22.372 -0.862 -8.185 1.00 86.62 266 SER A N 1
ATOM 2158 C CA . SER A 1 266 ? 23.473 -1.794 -7.929 1.00 86.62 266 SER A CA 1
ATOM 2159 C C . SER A 1 266 ? 23.807 -1.726 -6.443 1.00 86.62 266 SER A C 1
ATOM 2161 O O . SER A 1 266 ? 24.129 -0.649 -5.936 1.00 86.62 266 SER A O 1
ATOM 2163 N N . MET A 1 267 ? 23.689 -2.844 -5.727 1.00 86.19 267 MET A N 1
ATOM 2164 C CA . MET A 1 267 ? 23.906 -2.871 -4.280 1.00 86.19 267 MET A CA 1
ATOM 2165 C C . MET A 1 267 ? 25.396 -2.968 -3.944 1.00 86.19 267 MET A C 1
ATOM 2167 O O . MET A 1 267 ? 25.912 -4.052 -3.697 1.00 86.19 267 MET A O 1
ATOM 2171 N N . GLU A 1 268 ? 26.113 -1.846 -3.955 1.00 85.25 268 GLU A N 1
ATOM 2172 C CA . GLU A 1 268 ? 27.578 -1.824 -3.760 1.00 85.25 268 GLU A CA 1
ATOM 2173 C C . GLU A 1 268 ? 28.016 -1.434 -2.342 1.00 85.25 268 GLU A C 1
ATOM 2175 O O . GLU A 1 268 ? 29.159 -1.682 -1.955 1.00 85.25 268 GLU A O 1
ATOM 2180 N N . ASN A 1 269 ? 27.110 -0.866 -1.545 1.00 81.38 269 ASN A N 1
ATOM 2181 C CA . ASN A 1 269 ? 27.412 -0.385 -0.202 1.00 81.38 269 ASN A CA 1
ATOM 2182 C C . ASN A 1 269 ? 26.949 -1.396 0.861 1.00 81.38 269 ASN A C 1
ATOM 2184 O O . ASN A 1 269 ? 25.760 -1.673 0.952 1.00 81.38 269 ASN A O 1
ATOM 2188 N N . PRO A 1 270 ? 27.834 -1.952 1.703 1.00 78.00 270 PRO A N 1
ATOM 2189 C CA . PRO A 1 270 ? 27.397 -2.765 2.835 1.00 78.00 270 PRO A CA 1
ATOM 2190 C C . PRO A 1 270 ? 26.757 -1.886 3.926 1.00 78.00 270 PRO A C 1
ATOM 2192 O O . PRO A 1 270 ? 27.274 -0.807 4.223 1.00 78.00 270 PRO A O 1
ATOM 2195 N N . GLY A 1 271 ? 25.670 -2.363 4.543 1.00 60.97 271 GLY A N 1
ATOM 2196 C CA . GLY A 1 271 ? 24.944 -1.669 5.615 1.00 60.97 271 GLY A CA 1
ATOM 2197 C C . GLY A 1 271 ? 23.959 -2.571 6.338 1.00 60.97 271 GLY A C 1
ATOM 2198 O O . GLY A 1 271 ? 23.296 -3.369 5.642 1.00 60.97 271 GLY A O 1
#

Sequence (271 aa):
MRVEVDGMEAYVKVDSCPEEPQLRIKNNKEEEDYDGDTYDSDMDVVKFDGDSAPPFIQIRSVAKKHPKTWVHYIAAEEEDWDYAPSSLTSSDGSYKSLYLNNGPQRIGRKYKKVRFIAYTDETFKTREAIQYESGILGPLLYGEVGDTLLMMSDKRNVILFSVFDENQSWYLTENIQRFLPNADGVQPQDPEFQVSNIMHSINGYVFDSLQLSVCLHEVAYWYILSVGAQTDFLSVFFSGYTFKHKMVYEDTLTLFPFSGETVFMSMENPG

Solvent-accessible surface area (backbone atoms only — not comparable to full-atom values): 17416 Å² total; per-residue (Å²): 136,80,86,70,79,78,78,85,71,83,89,84,85,86,75,89,76,82,79,80,80,80,81,77,79,78,84,75,88,77,92,78,91,82,86,85,84,87,88,85,82,87,82,89,79,85,82,82,80,76,88,68,75,68,76,85,75,74,75,72,82,77,60,63,95,66,67,53,78,49,89,82,37,71,46,80,43,80,44,78,44,58,29,40,82,73,52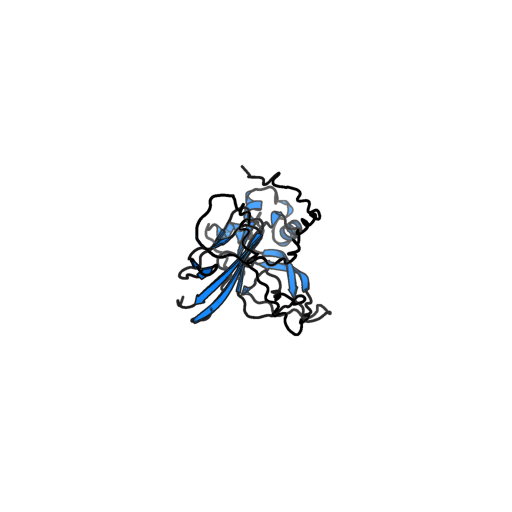,77,87,64,92,55,95,48,78,64,40,59,35,49,42,66,41,78,66,29,56,26,38,59,40,60,44,76,35,48,44,43,24,78,43,96,80,72,78,52,69,52,90,79,58,77,68,44,46,61,52,49,71,73,77,45,64,59,91,77,42,53,60,27,61,58,96,63,99,65,50,59,44,38,42,28,36,46,55,43,83,77,40,90,42,38,68,58,35,39,62,72,54,26,91,44,53,90,80,52,57,85,82,37,66,69,43,47,58,34,40,49,43,70,20,51,25,55,23,31,92,81,40,65,75,84,88,78,58,83,73,39,74,46,55,37,43,41,34,27,50,60,76,53,87,59,69,43,82,48,65,51,91,93,49,61,33,35,44,96,90,38,80,43,57,65,47,80,41,45,59,76,36,72,50,66,36,37,35,70,36,79,72,90,130

Mean predicted aligned error: 13.4 Å

Organism: Camelus dromedarius (NCBI:txid9838)

Nearest PDB structures (foldseek):
  7kwo-assembly1_A  TM=9.139E-01  e=2.267E-28  Homo sapiens
  6mf0-assembly1_B  TM=9.325E-01  e=5.718E-27  Sus scrofa
  4bdv-assembly1_A  TM=9.495E-01  e=2.961E-26  Homo sapiens
  6mf0-assembly2_A  TM=9.201E-01  e=5.444E-26  Sus scrofa
  3cdz-assembly1_A  TM=9.241E-01  e=2.496E-25  Homo sapiens

InterPro domains:
  IPR008972 Cupredoxin [G3DSA:2.60.40.420] (66-153)
  IPR008972 Cupredoxin [G3DSA:2.60.40.420] (154-271)
  IPR008972 Cupredoxin [SSF49503] (66-149)
  IPR008972 Cupredoxin [SSF49503] (154-271)

Foldseek 3Di:
DDPPPPPPDDDDDDDDDDDDDDPDDDDDDDDDDDDDDDDDDDDDDDDPPPPPPPPPPPCPPPQPPDADDDDWDKDKDKDKAFQFPPDDQDPDPPPLNLQAPADQAELHGIFIDIAIWTDPDPVSPHTDDDDVLLARHHADWDDDVNHDTHDDPDPAREKEFEWAQCLPPPCNLVSLVPRHPDSPPYDSPPPSHRVNRTDGHISSHDDPSRDDDDDAQDKHKYKYFYEYPDQDKDWDADVPFWWAFPNDIDGTDIGHYGDIGMIIGGRHDDD

pLDDT: mean 76.83, std 20.13, range [26.81, 96.5]